Protein AF-A0A3D1Q705-F1 (afdb_monomer_lite)

Sequence (346 aa):
MFDLETQINSWRDHLRARGNFTETDIRELESHLRDEIDDLTSAGLSPDEAFLISVKRLGNADAISNEYAKVNTENLWKHYMLDPLDPASQRQNRQDVVLVVLFALLSGTLIKIPELFGLSIQNQSAELFYLKNISLFVLPFGAAFFLIKRQHDVKTWSIIMGIFALAAIIINLYPSFAPHHTAYLSVLHLPMFLWLLTAAAYIGRDWQGRQGRMNFIRFSGETFIYGVLVMAGVVVLGLFTIAIFESIGIDAEDFIVQYLFIYGGCTAAMVSIYLADAKKSIVENFAPILAKIFSPLFLVTMVSFLAVMAATGKSPFMEREFLIAFDFMLAMILGLVLYVISARDI

Foldseek 3Di:
DDDLVVVLVVVLVVVVVVVPDDPVRSVVLSVQLVVQLVVVVVVPDDSVVSNVVSVVVVVVVVVVVVVCVVVVPVVVVVVVVPPPPPVVRVVLVVVLVVLLLVLLVQLLVQLCVVVVVVLDCPDPVNVLVCLLCVLLSALLSLLVSLCVSVVPDPVLVCVLVVVSVVSVCCLVVPDADPVRPVSVVSSVVVNVVSLVSSLCSVQPPCPVPPVSVVLSVQLVVQLVVQLVVLLVLLVLLLVLLQLLCVLQVHGCNCVSVSPSNSSSNSSSNSVSSVCSVVCVDCPPPSLLVSLVVNLVVVVVSVVVSVVVCVVSVGDSVVPPSNVVSVVVVVVVNVVSVVVNVVVVVD

Secondary structure (DSSP, 8-state):
---HHHHHHHHHHHHHHT--S-HHHHHHHHHHHHHHHHHHHHTT--HHHHHHHHHHHHHHHHHHHHHHTTT-TTTHHHHHHHS---HHHHHHHHHHHHHHHHHHHHHHHHHHGGGGGT--TTSHHHHHHHHHHHHHHHHHHHHHHHHHHTT--HHHHHHHHHHHHHHHHHHHHS---TT-HHHHHHHHHHHHHHHHHHHHHHHGGGGGSHHHHHHHHHHHHHHHHHHHHHHHHHHHHHHHHHHHHHTTT---HHHIIIIIHHHHHHHHHHHHHHHHHH-TT-GGGHHHHHHHHHHHHHHHHHHHHHHHHHHHT--GGG-HHHHHHHHHHHHHHHHHHHHHHHTT--

Structure (mmCIF, N/CA/C/O backbone):
data_AF-A0A3D1Q705-F1
#
_entry.id   AF-A0A3D1Q705-F1
#
loop_
_atom_site.group_PDB
_atom_site.id
_atom_site.type_symbol
_atom_site.label_atom_id
_atom_site.label_alt_id
_atom_site.label_comp_id
_atom_site.label_asym_id
_atom_site.label_entity_id
_atom_site.label_seq_id
_atom_site.pdbx_PDB_ins_code
_atom_site.Cartn_x
_atom_site.Cartn_y
_atom_site.Cartn_z
_atom_site.occupancy
_atom_site.B_iso_or_equiv
_atom_site.auth_seq_id
_atom_site.auth_comp_id
_atom_site.auth_asym_id
_atom_site.auth_atom_id
_atom_site.pdbx_PDB_model_num
ATOM 1 N N . MET A 1 1 ? -7.220 -7.357 76.596 1.00 61.06 1 MET A N 1
ATOM 2 C CA . MET A 1 1 ? -5.927 -6.759 76.211 1.00 61.06 1 MET A CA 1
ATOM 3 C C . MET A 1 1 ? -5.739 -7.103 74.749 1.00 61.06 1 MET A C 1
ATOM 5 O O . MET A 1 1 ? -5.886 -8.272 74.419 1.00 61.06 1 MET A O 1
ATOM 9 N N . PHE A 1 2 ? -5.600 -6.102 73.884 1.00 68.12 2 PHE A N 1
ATOM 10 C CA . PHE A 1 2 ? -5.390 -6.330 72.456 1.00 68.12 2 PHE A CA 1
ATOM 11 C C . PHE A 1 2 ? -4.042 -7.034 72.270 1.00 68.12 2 PHE A C 1
ATOM 13 O O . PHE A 1 2 ? -3.036 -6.553 72.790 1.00 68.12 2 PHE A O 1
ATOM 20 N N . ASP A 1 3 ? -4.047 -8.186 71.603 1.00 80.62 3 ASP A N 1
ATOM 21 C CA . ASP A 1 3 ? -2.837 -8.943 71.290 1.00 80.62 3 ASP A CA 1
ATOM 22 C C . ASP A 1 3 ? -2.552 -8.840 69.791 1.00 80.62 3 ASP A C 1
ATOM 24 O O . ASP A 1 3 ? -3.236 -9.450 68.966 1.00 80.62 3 ASP A O 1
ATOM 28 N N . LEU A 1 4 ? -1.556 -8.021 69.463 1.00 76.75 4 LEU A N 1
ATOM 29 C CA . LEU A 1 4 ? -1.193 -7.656 68.101 1.00 76.75 4 LEU A CA 1
ATOM 30 C C . LEU A 1 4 ? -0.751 -8.872 67.274 1.00 76.75 4 LEU A C 1
ATOM 32 O O . LEU A 1 4 ? -1.157 -9.008 66.122 1.00 76.75 4 LEU A O 1
ATOM 36 N N . GLU A 1 5 ? 0.012 -9.794 67.863 1.00 85.88 5 GLU A N 1
ATOM 37 C CA . GLU A 1 5 ? 0.522 -10.972 67.147 1.00 85.88 5 GLU A CA 1
ATOM 38 C C . GLU A 1 5 ? -0.603 -11.938 66.771 1.00 85.88 5 GLU A C 1
ATOM 40 O O . GLU A 1 5 ? -0.640 -12.475 65.663 1.00 85.88 5 GLU A O 1
ATOM 45 N N . THR A 1 6 ? -1.582 -12.114 67.659 1.00 75.56 6 THR A N 1
ATOM 46 C CA . THR A 1 6 ? -2.769 -12.924 67.362 1.00 75.56 6 THR A CA 1
ATOM 47 C C . THR A 1 6 ? -3.589 -12.317 66.214 1.00 75.56 6 THR A C 1
ATOM 49 O O . THR A 1 6 ? -4.100 -13.049 65.363 1.00 75.56 6 THR A O 1
ATOM 52 N N . GLN A 1 7 ? -3.679 -10.986 66.136 1.00 74.50 7 GLN A N 1
ATOM 53 C CA . GLN A 1 7 ? -4.418 -10.294 65.074 1.00 74.50 7 GLN A CA 1
ATOM 54 C C . GLN A 1 7 ? -3.691 -10.321 63.723 1.00 74.50 7 GLN A C 1
ATOM 56 O O . GLN A 1 7 ? -4.328 -10.567 62.697 1.00 74.50 7 GLN A O 1
ATOM 61 N N . ILE A 1 8 ? -2.364 -10.155 63.711 1.00 81.75 8 ILE A N 1
ATOM 62 C CA . ILE A 1 8 ? -1.546 -10.281 62.494 1.00 81.75 8 ILE A CA 1
ATOM 63 C C . ILE A 1 8 ? -1.633 -11.707 61.935 1.00 81.75 8 ILE A C 1
ATOM 65 O O . ILE A 1 8 ? -1.837 -11.884 60.734 1.00 81.75 8 ILE A O 1
ATOM 69 N N . ASN A 1 9 ? -1.563 -12.733 62.789 1.00 81.75 9 ASN A N 1
ATOM 70 C CA . ASN A 1 9 ? -1.695 -14.126 62.352 1.00 81.75 9 ASN A CA 1
ATOM 71 C C . ASN A 1 9 ? -3.083 -14.425 61.759 1.00 81.75 9 ASN A C 1
ATOM 73 O O . ASN A 1 9 ? -3.174 -15.002 60.678 1.00 81.75 9 ASN A O 1
ATOM 77 N N . SER A 1 10 ? -4.154 -13.947 62.401 1.00 73.25 10 SER A N 1
ATOM 78 C CA . SER A 1 10 ? -5.526 -14.065 61.882 1.00 73.25 10 SER A CA 1
ATOM 79 C C . SER A 1 10 ? -5.697 -13.385 60.514 1.00 73.25 10 SER A C 1
ATOM 81 O O . SER A 1 10 ? -6.303 -13.940 59.594 1.00 73.25 10 SER A O 1
ATOM 83 N N . TRP A 1 11 ? -5.106 -12.200 60.335 1.00 81.56 11 TRP A N 1
ATOM 84 C CA . TRP A 1 11 ? -5.115 -11.486 59.058 1.00 81.56 11 TRP A CA 1
ATOM 85 C C . TRP A 1 11 ? -4.355 -12.241 57.953 1.00 81.56 11 TRP A C 1
ATOM 87 O O . TRP A 1 11 ? -4.872 -12.370 56.840 1.00 81.56 11 TRP A O 1
ATOM 97 N N . ARG A 1 12 ? -3.187 -12.826 58.258 1.00 80.38 12 ARG A N 1
ATOM 98 C CA . ARG A 1 12 ? -2.433 -13.678 57.318 1.00 80.38 12 ARG A CA 1
ATOM 99 C C . ARG A 1 12 ? -3.228 -14.908 56.900 1.00 80.38 12 ARG A C 1
ATOM 101 O O . ARG A 1 12 ? -3.273 -15.233 55.715 1.00 80.38 12 ARG A O 1
ATOM 108 N N . ASP A 1 13 ? -3.893 -15.567 57.844 1.00 76.88 13 ASP A N 1
ATOM 109 C CA . ASP A 1 13 ? -4.708 -16.749 57.557 1.00 76.88 13 ASP A CA 1
ATOM 110 C C . ASP A 1 13 ? -5.930 -16.406 56.691 1.00 76.88 13 ASP A C 1
ATOM 112 O O . ASP A 1 13 ? -6.278 -17.158 55.778 1.00 76.88 13 ASP A O 1
ATOM 116 N N . HIS A 1 14 ? -6.527 -15.225 56.881 1.00 72.25 14 HIS A N 1
ATOM 117 C CA . HIS A 1 14 ? -7.561 -14.713 55.980 1.00 72.25 14 HIS A CA 1
ATOM 118 C C . HIS A 1 14 ? -7.045 -14.425 54.562 1.00 72.25 14 HIS A C 1
ATOM 120 O O . HIS A 1 14 ? -7.763 -14.697 53.596 1.00 72.25 14 HIS A O 1
ATOM 126 N N . LEU A 1 15 ? -5.825 -13.900 54.406 1.00 73.31 15 LEU A N 1
ATOM 127 C CA . LEU A 1 15 ? -5.216 -13.700 53.086 1.00 73.31 15 LEU A CA 1
ATOM 128 C C . LEU A 1 15 ? -4.904 -15.031 52.394 1.00 73.31 15 LEU A C 1
ATOM 130 O O . LEU A 1 15 ? -5.230 -15.191 51.215 1.00 73.31 15 LEU A O 1
ATOM 134 N N . ARG A 1 16 ? -4.381 -16.016 53.137 1.00 76.19 16 ARG A N 1
ATOM 135 C CA . ARG A 1 16 ? -4.173 -17.389 52.644 1.00 76.19 16 ARG A CA 1
ATOM 136 C C . ARG A 1 16 ? -5.474 -18.021 52.159 1.00 76.19 16 ARG A C 1
ATOM 138 O O . ARG A 1 16 ? -5.512 -18.596 51.075 1.00 76.19 16 ARG A O 1
ATOM 145 N N . ALA A 1 17 ? -6.555 -17.871 52.925 1.00 71.44 17 ALA A N 1
ATOM 146 C CA . ALA A 1 17 ? -7.859 -18.445 52.596 1.00 71.44 17 ALA A CA 1
ATOM 147 C C . ALA A 1 17 ? -8.486 -17.867 51.312 1.00 71.44 17 ALA A C 1
ATOM 149 O O . ALA A 1 17 ? -9.329 -18.521 50.699 1.00 71.44 17 ALA A O 1
ATOM 150 N N . ARG A 1 18 ? -8.084 -16.661 50.880 1.00 67.69 18 ARG A N 1
ATOM 151 C CA . ARG A 1 18 ? -8.564 -16.043 49.631 1.00 67.69 18 ARG A CA 1
ATOM 152 C C . ARG A 1 18 ? -7.848 -16.542 48.372 1.00 67.69 18 ARG A C 1
ATOM 154 O O . ARG A 1 18 ? -8.360 -16.301 47.286 1.00 67.69 18 ARG A O 1
ATOM 161 N N . GLY A 1 19 ? -6.703 -17.220 48.494 1.00 57.59 19 GLY A N 1
ATOM 162 C CA . GLY A 1 19 ? -6.028 -17.919 47.389 1.00 57.59 19 GLY A CA 1
ATOM 163 C C . GLY A 1 19 ? -5.362 -17.048 46.311 1.00 57.59 19 GLY A C 1
ATOM 164 O O . GLY A 1 19 ? -4.815 -17.598 45.361 1.00 57.59 19 GLY A O 1
ATOM 165 N N . ASN A 1 20 ? -5.378 -15.718 46.446 1.00 66.00 20 ASN A N 1
ATOM 166 C CA . ASN A 1 20 ? -4.848 -14.787 45.436 1.00 66.00 20 ASN A CA 1
ATOM 167 C C . ASN A 1 20 ? -3.389 -14.350 45.672 1.00 66.00 20 ASN A C 1
ATOM 169 O O . ASN A 1 20 ? -2.843 -13.639 44.834 1.00 66.00 20 ASN A O 1
ATOM 173 N N . PHE A 1 21 ? -2.772 -14.743 46.789 1.00 70.44 21 PHE A N 1
ATOM 174 C CA . PHE A 1 21 ? -1.436 -14.293 47.197 1.00 70.44 21 PHE A CA 1
ATOM 175 C C . PHE A 1 21 ? -0.504 -15.484 47.422 1.00 70.44 21 PHE A C 1
ATOM 177 O O . PHE A 1 21 ? -0.912 -16.496 47.997 1.00 70.44 21 PHE A O 1
ATOM 184 N N . THR A 1 22 ? 0.750 -15.366 46.987 1.00 77.81 22 THR A N 1
ATOM 185 C CA . THR A 1 22 ? 1.800 -16.339 47.306 1.00 77.81 22 THR A CA 1
ATOM 186 C C . THR A 1 22 ? 2.330 -16.113 48.728 1.00 77.81 22 THR A C 1
ATOM 188 O O . THR A 1 22 ? 2.165 -15.040 49.304 1.00 77.81 22 THR A O 1
ATOM 191 N N . GLU A 1 23 ? 3.002 -17.105 49.324 1.00 77.94 23 GLU A N 1
ATOM 192 C CA . GLU A 1 23 ? 3.606 -16.944 50.664 1.00 77.94 23 GLU A CA 1
ATOM 193 C C . GLU A 1 23 ? 4.662 -15.825 50.716 1.00 77.94 23 GLU A C 1
ATOM 195 O O . GLU A 1 23 ? 4.871 -15.219 51.768 1.00 77.94 23 GLU A O 1
ATOM 200 N N . THR A 1 24 ? 5.310 -15.514 49.589 1.00 72.44 24 THR A N 1
ATOM 201 C CA . THR A 1 24 ? 6.245 -14.386 49.497 1.00 72.44 24 THR A CA 1
ATOM 202 C C . THR A 1 24 ? 5.506 -13.053 49.607 1.00 72.44 24 THR A C 1
ATOM 204 O O . THR A 1 24 ? 5.926 -12.208 50.396 1.00 72.44 24 THR A O 1
ATOM 207 N N . ASP A 1 25 ? 4.377 -12.909 48.905 1.00 73.38 25 ASP A N 1
ATOM 208 C CA . ASP A 1 25 ? 3.551 -11.692 48.915 1.00 73.38 25 ASP A CA 1
ATOM 209 C C . ASP A 1 25 ? 2.968 -11.434 50.310 1.00 73.38 25 ASP A C 1
ATOM 211 O O . ASP A 1 25 ? 2.975 -10.313 50.808 1.00 73.38 25 ASP A O 1
ATOM 215 N N . ILE A 1 26 ? 2.519 -12.492 50.995 1.00 79.12 26 ILE A N 1
ATOM 216 C CA . ILE A 1 26 ? 1.974 -12.392 52.358 1.00 79.12 26 ILE A CA 1
ATOM 217 C C . ILE A 1 26 ? 3.044 -11.906 53.344 1.00 79.12 26 ILE A C 1
ATOM 219 O O . ILE A 1 26 ? 2.741 -11.125 54.244 1.00 79.12 26 ILE A O 1
ATOM 223 N N . ARG A 1 27 ? 4.298 -12.344 53.181 1.00 80.81 27 ARG A N 1
ATOM 224 C CA . ARG A 1 27 ? 5.414 -11.911 54.035 1.00 80.81 27 ARG A CA 1
ATOM 225 C C . ARG A 1 27 ? 5.798 -10.450 53.789 1.00 80.81 27 ARG A C 1
ATOM 227 O O . ARG A 1 27 ? 6.150 -9.753 54.736 1.00 80.81 27 ARG A O 1
ATOM 234 N N . GLU A 1 28 ? 5.742 -9.994 52.542 1.00 77.00 28 GLU A N 1
ATOM 235 C CA . GLU A 1 28 ? 5.995 -8.594 52.183 1.00 77.00 28 GLU A CA 1
ATOM 236 C C . GLU A 1 28 ? 4.895 -7.674 52.728 1.00 77.00 28 GLU A C 1
ATOM 238 O O . GLU A 1 28 ? 5.187 -6.691 53.409 1.00 77.00 28 GLU A O 1
ATOM 243 N N . LEU A 1 29 ? 3.627 -8.054 52.544 1.00 80.38 29 LEU A N 1
ATOM 244 C CA . LEU A 1 29 ? 2.486 -7.324 53.097 1.00 80.38 29 LEU A CA 1
ATOM 245 C C . LEU A 1 29 ? 2.503 -7.298 54.633 1.00 80.38 29 LEU A C 1
ATOM 247 O O . LEU A 1 29 ? 2.140 -6.286 55.226 1.00 80.38 29 LEU A O 1
ATOM 251 N N . GLU A 1 30 ? 2.944 -8.375 55.293 1.00 87.00 30 GLU A N 1
ATOM 252 C CA . GLU A 1 30 ? 3.146 -8.389 56.747 1.00 87.00 30 GLU A CA 1
ATOM 253 C C . GLU A 1 30 ? 4.216 -7.380 57.184 1.00 87.00 30 GLU A C 1
ATOM 255 O O . GLU A 1 30 ? 4.010 -6.678 58.173 1.00 87.00 30 GLU A O 1
ATOM 260 N N . SER A 1 31 ? 5.335 -7.285 56.456 1.00 84.19 31 SER A N 1
ATOM 261 C CA . SER A 1 31 ? 6.386 -6.305 56.756 1.00 84.19 31 SER A CA 1
ATOM 262 C C . SER A 1 31 ? 5.830 -4.884 56.703 1.00 84.19 31 SER A C 1
ATOM 264 O O . SER A 1 31 ? 5.961 -4.139 57.669 1.00 84.19 31 SER A O 1
ATOM 266 N N . HIS A 1 32 ? 5.119 -4.545 55.625 1.00 80.88 32 HIS A N 1
ATOM 267 C CA . HIS A 1 32 ? 4.507 -3.225 55.466 1.00 80.88 32 HIS A CA 1
ATOM 268 C C . HIS A 1 32 ? 3.435 -2.927 56.515 1.00 80.88 32 HIS A C 1
ATOM 270 O O . HIS A 1 32 ? 3.354 -1.808 57.017 1.00 80.88 32 HIS A O 1
ATOM 276 N N . LEU A 1 33 ? 2.626 -3.928 56.870 1.00 85.12 33 LEU A N 1
ATOM 277 C CA . LEU A 1 33 ? 1.623 -3.791 57.917 1.00 85.12 33 LEU A CA 1
ATOM 278 C C . LEU A 1 33 ? 2.276 -3.458 59.266 1.00 85.12 33 LEU A C 1
ATOM 280 O O . LEU A 1 33 ? 1.771 -2.601 59.986 1.00 85.12 33 LEU A O 1
ATOM 284 N N . ARG A 1 34 ? 3.386 -4.124 59.606 1.00 90.94 34 ARG A N 1
ATOM 285 C CA . ARG A 1 34 ? 4.125 -3.889 60.855 1.00 90.94 34 ARG A CA 1
ATOM 286 C C . ARG A 1 34 ? 4.764 -2.504 60.881 1.00 90.94 34 ARG A C 1
ATOM 288 O O . ARG A 1 34 ? 4.559 -1.789 61.857 1.00 90.94 34 ARG A O 1
ATOM 295 N N . ASP A 1 35 ? 5.421 -2.106 59.795 1.00 87.88 35 ASP A N 1
ATOM 296 C CA . ASP A 1 35 ? 6.033 -0.779 59.674 1.00 87.88 35 ASP A CA 1
ATOM 297 C C . ASP A 1 35 ? 4.987 0.338 59.881 1.00 87.88 35 ASP A C 1
ATOM 299 O O . ASP A 1 35 ? 5.203 1.279 60.643 1.00 87.88 35 ASP A O 1
ATOM 303 N N . GLU A 1 36 ? 3.796 0.203 59.285 1.00 84.88 36 GLU A N 1
ATOM 304 C CA . GLU A 1 36 ? 2.735 1.209 59.424 1.00 84.88 36 GLU A CA 1
ATOM 305 C C . GLU A 1 36 ? 2.105 1.230 60.830 1.00 84.88 36 GLU A C 1
ATOM 307 O O . GLU A 1 36 ? 1.709 2.286 61.331 1.00 84.88 36 GLU A O 1
ATOM 312 N N . ILE A 1 37 ? 2.007 0.074 61.491 1.00 86.81 37 ILE A N 1
ATOM 313 C CA . ILE A 1 37 ? 1.538 -0.010 62.881 1.00 86.81 37 ILE A CA 1
ATOM 314 C C . ILE A 1 37 ? 2.528 0.673 63.823 1.00 86.81 37 ILE A C 1
ATOM 316 O O . ILE A 1 37 ? 2.098 1.408 64.717 1.00 86.81 37 ILE A O 1
ATOM 320 N N . ASP A 1 38 ? 3.827 0.477 63.614 1.00 92.19 38 ASP A N 1
ATOM 321 C CA . ASP A 1 38 ? 4.876 1.108 64.414 1.00 92.19 38 ASP A CA 1
ATOM 322 C C . ASP A 1 38 ? 4.876 2.634 64.232 1.00 92.19 38 ASP A C 1
ATOM 324 O O . ASP A 1 38 ? 4.950 3.377 65.219 1.00 92.19 38 ASP A O 1
ATOM 328 N N . ASP A 1 39 ? 4.677 3.118 63.003 1.00 89.88 39 ASP A N 1
ATOM 329 C CA . ASP A 1 39 ? 4.545 4.547 62.697 1.00 89.88 39 ASP A CA 1
ATOM 330 C C . ASP A 1 39 ? 3.312 5.178 63.369 1.00 89.88 39 ASP A C 1
ATOM 332 O O . ASP A 1 39 ? 3.398 6.244 63.988 1.00 89.88 39 ASP A O 1
ATOM 336 N N . LEU A 1 40 ? 2.150 4.519 63.294 1.00 86.44 40 LEU A N 1
ATOM 337 C CA . LEU A 1 40 ? 0.908 5.012 63.903 1.00 86.44 40 LEU A CA 1
ATOM 338 C C . LEU A 1 40 ? 0.949 4.956 65.433 1.00 86.44 40 LEU A C 1
ATOM 340 O O . LEU A 1 40 ? 0.457 5.867 66.103 1.00 86.44 40 LEU A O 1
ATOM 344 N N . THR A 1 41 ? 1.580 3.930 65.995 1.00 91.25 41 THR A N 1
ATOM 345 C CA . THR A 1 41 ? 1.783 3.824 67.444 1.00 91.25 41 THR A CA 1
ATOM 346 C C . THR A 1 41 ? 2.739 4.916 67.929 1.00 91.25 41 THR A C 1
ATOM 348 O O . THR A 1 41 ? 2.478 5.568 68.941 1.00 91.25 41 THR A O 1
ATOM 351 N N . SER A 1 42 ? 3.795 5.205 67.163 1.00 89.88 42 SER A N 1
ATOM 352 C CA . SER A 1 42 ? 4.723 6.315 67.429 1.00 89.88 42 SER A CA 1
ATOM 353 C C . SER A 1 42 ? 4.055 7.690 67.315 1.00 89.88 42 SER A C 1
ATOM 355 O O . SER A 1 42 ? 4.444 8.631 68.007 1.00 89.88 42 SER A O 1
ATOM 357 N N . ALA A 1 43 ? 3.007 7.807 66.495 1.00 88.06 43 ALA A N 1
ATOM 358 C CA . ALA A 1 43 ? 2.158 8.994 66.393 1.00 88.06 43 ALA A CA 1
ATOM 359 C C . ALA A 1 43 ? 1.112 9.115 67.525 1.00 88.06 43 ALA A C 1
ATOM 361 O O . ALA A 1 43 ? 0.352 10.086 67.555 1.00 88.06 43 ALA A O 1
ATOM 362 N N . GLY A 1 44 ? 1.083 8.168 68.470 1.00 86.56 44 GLY A N 1
ATOM 363 C CA . GLY A 1 44 ? 0.257 8.217 69.677 1.00 86.56 44 GLY A CA 1
ATOM 364 C C . GLY A 1 44 ? -1.080 7.479 69.590 1.00 86.56 44 GLY A C 1
ATOM 365 O O . GLY A 1 44 ? -1.917 7.670 70.472 1.00 86.56 44 GLY A O 1
ATOM 366 N N . LEU A 1 45 ? -1.301 6.652 68.561 1.00 87.38 45 LEU A N 1
ATOM 367 C CA . LEU A 1 45 ? -2.473 5.776 68.499 1.00 87.38 45 LEU A CA 1
ATOM 368 C C . LEU A 1 45 ? -2.300 4.547 69.397 1.00 87.38 45 LEU A C 1
ATOM 370 O O . LEU A 1 45 ? -1.185 4.090 69.653 1.00 87.38 45 LEU A O 1
ATOM 374 N N . SER A 1 46 ? -3.418 3.982 69.861 1.00 85.56 46 SER A N 1
ATOM 375 C CA . SER A 1 46 ? -3.373 2.690 70.543 1.00 85.56 46 SER A CA 1
ATOM 376 C C . SER A 1 46 ? -3.058 1.551 69.551 1.00 85.56 46 SER A C 1
ATOM 378 O O . SER A 1 46 ? -3.418 1.654 68.377 1.00 85.56 46 SER A O 1
ATOM 380 N N . PRO A 1 47 ? -2.432 0.439 69.990 1.00 77.50 47 PRO A N 1
ATOM 381 C CA . PRO A 1 47 ? -2.091 -0.684 69.104 1.00 77.50 47 PRO A CA 1
ATOM 382 C C . PRO A 1 47 ? -3.288 -1.298 68.353 1.00 77.50 47 PRO A C 1
ATOM 384 O O . PRO A 1 47 ? -3.137 -1.788 67.238 1.00 77.50 47 PRO A O 1
ATOM 387 N N . ASP A 1 48 ? -4.477 -1.243 68.960 1.00 70.25 48 ASP A N 1
ATOM 388 C CA . ASP A 1 48 ? -5.764 -1.618 68.357 1.00 70.25 48 ASP A CA 1
ATOM 389 C C . ASP A 1 48 ? -6.092 -0.724 67.148 1.00 70.25 48 ASP A C 1
ATOM 391 O O . ASP A 1 48 ? -6.274 -1.202 66.024 1.00 70.25 48 ASP A O 1
ATOM 395 N N . GLU A 1 49 ? -6.095 0.592 67.373 1.00 70.62 49 GLU A N 1
ATOM 396 C CA . GLU A 1 49 ? -6.453 1.584 66.360 1.00 70.62 49 GLU A CA 1
ATOM 397 C C . GLU A 1 49 ? -5.430 1.618 65.223 1.00 70.62 49 GLU A C 1
ATOM 399 O O . GLU A 1 49 ? -5.810 1.706 64.053 1.00 70.62 49 GLU A O 1
ATOM 404 N N . ALA A 1 50 ? -4.141 1.503 65.560 1.00 82.81 50 ALA A N 1
ATOM 405 C CA . ALA A 1 50 ? -3.055 1.413 64.594 1.00 82.81 50 ALA A CA 1
ATOM 406 C C . ALA A 1 50 ? -3.257 0.211 63.658 1.00 82.81 50 ALA A C 1
ATOM 408 O O . ALA A 1 50 ? -3.281 0.384 62.442 1.00 82.81 50 ALA A O 1
ATOM 409 N N . PHE A 1 51 ? -3.522 -0.981 64.204 1.00 80.00 51 PHE A N 1
ATOM 410 C CA . PHE A 1 51 ? -3.779 -2.184 63.408 1.00 80.00 51 PHE A CA 1
ATOM 411 C C . PHE A 1 51 ? -4.993 -2.035 62.475 1.00 80.00 51 PHE A C 1
ATOM 413 O O . PHE A 1 51 ? -4.902 -2.343 61.285 1.00 80.00 51 PHE A O 1
ATOM 420 N N . LEU A 1 52 ? -6.126 -1.524 62.972 1.00 73.62 52 LEU A N 1
ATOM 421 C CA . LEU A 1 52 ? -7.339 -1.353 62.159 1.00 73.62 52 LEU A CA 1
ATOM 422 C C . LEU A 1 52 ? -7.149 -0.357 61.007 1.00 73.62 52 LEU A C 1
ATOM 424 O O . LEU A 1 52 ? -7.674 -0.565 59.907 1.00 73.62 52 LEU A O 1
ATOM 428 N N . ILE A 1 53 ? -6.414 0.730 61.248 1.00 77.25 53 ILE A N 1
ATOM 429 C CA . ILE A 1 53 ? -6.129 1.745 60.232 1.00 77.25 53 ILE A CA 1
ATOM 430 C C . ILE A 1 53 ? -5.175 1.186 59.177 1.00 77.25 53 ILE A C 1
ATOM 432 O O . ILE A 1 53 ? -5.471 1.340 57.989 1.00 77.25 53 ILE A O 1
ATOM 436 N N . SER A 1 54 ? -4.104 0.500 59.582 1.00 81.44 54 SER A N 1
ATOM 437 C CA . SER A 1 54 ? -3.140 -0.096 58.650 1.00 81.44 54 SER A CA 1
ATOM 438 C C . SER A 1 54 ? -3.792 -1.170 57.777 1.00 81.44 54 SER A C 1
ATOM 440 O O . SER A 1 54 ? -3.689 -1.109 56.556 1.00 81.44 54 SER A O 1
ATOM 442 N N . VAL A 1 55 ? -4.603 -2.080 58.341 1.00 78.62 55 VAL A N 1
ATOM 443 C CA . VAL A 1 55 ? -5.346 -3.087 57.550 1.00 78.62 55 VAL A CA 1
ATOM 444 C C . VAL A 1 55 ? -6.292 -2.431 56.533 1.00 78.62 55 VAL A C 1
ATOM 446 O O . VAL A 1 55 ? -6.402 -2.884 55.390 1.00 78.62 55 VAL A O 1
ATOM 449 N N . LYS A 1 56 ? -6.967 -1.337 56.912 1.00 74.75 56 LYS A N 1
ATOM 450 C CA . LYS A 1 56 ? -7.858 -0.591 56.009 1.00 74.75 56 LYS A CA 1
ATOM 451 C C . LYS A 1 56 ? -7.092 0.127 54.897 1.00 74.75 56 LYS A C 1
ATOM 453 O O . LYS A 1 56 ? -7.591 0.207 53.773 1.00 74.75 56 LYS A O 1
ATOM 458 N N . ARG A 1 57 ? -5.915 0.677 55.201 1.00 76.81 57 ARG A N 1
ATOM 459 C CA . ARG A 1 57 ? -5.060 1.364 54.227 1.00 76.81 57 ARG A CA 1
ATOM 460 C C . ARG A 1 57 ? -4.425 0.384 53.254 1.00 76.81 57 ARG A C 1
ATOM 462 O O . ARG A 1 57 ? -4.519 0.634 52.057 1.00 76.81 57 ARG A O 1
ATOM 469 N N . LEU A 1 58 ? -3.917 -0.752 53.733 1.00 72.31 58 LEU A N 1
ATOM 470 C CA . LEU A 1 58 ? -3.368 -1.816 52.891 1.00 72.31 58 LEU A CA 1
ATOM 471 C C . LEU A 1 58 ? -4.430 -2.386 51.937 1.00 72.31 58 LEU A C 1
ATOM 473 O O . LEU A 1 58 ? -4.196 -2.470 50.741 1.00 72.31 58 LEU A O 1
ATOM 477 N N . GLY A 1 59 ? -5.653 -2.645 52.418 1.00 64.81 59 GLY A N 1
ATOM 478 C CA . GLY A 1 59 ? -6.745 -3.124 51.558 1.00 64.81 59 GLY A CA 1
ATOM 479 C C . GLY A 1 59 ? -7.225 -2.108 50.506 1.00 64.81 59 GLY A C 1
ATOM 480 O O . GLY A 1 59 ? -7.780 -2.493 49.477 1.00 64.81 59 GLY A O 1
ATOM 481 N N . ASN A 1 60 ? -7.011 -0.807 50.735 1.00 55.44 60 ASN A N 1
ATOM 482 C CA . ASN A 1 60 ? -7.264 0.242 49.741 1.00 55.44 60 ASN A CA 1
ATOM 483 C C . ASN A 1 60 ? -6.055 0.429 48.803 1.00 55.44 60 ASN A C 1
ATOM 485 O O . ASN A 1 60 ? -6.225 0.713 47.619 1.00 55.44 60 ASN A O 1
ATOM 489 N N . ALA A 1 61 ? -4.840 0.206 49.308 1.00 49.59 61 ALA A N 1
ATOM 490 C CA . ALA A 1 61 ? -3.622 0.126 48.515 1.00 49.59 61 ALA A CA 1
ATOM 491 C C . ALA A 1 61 ? -3.644 -1.084 47.572 1.00 49.59 61 ALA A C 1
ATOM 493 O O . ALA A 1 61 ? -3.198 -0.935 46.450 1.00 49.59 61 ALA A O 1
ATOM 494 N N . ASP A 1 62 ? -4.265 -2.212 47.930 1.00 54.06 62 ASP A N 1
ATOM 495 C CA . ASP A 1 62 ? -4.511 -3.346 47.024 1.00 54.06 62 ASP A CA 1
ATOM 496 C C . ASP A 1 62 ? -5.476 -2.985 45.877 1.00 54.06 62 ASP A C 1
ATOM 498 O O . ASP A 1 62 ? -5.310 -3.422 44.735 1.00 54.06 62 ASP A O 1
ATOM 502 N N . ALA A 1 63 ? -6.473 -2.133 46.141 1.00 52.88 63 ALA A N 1
ATOM 503 C CA . ALA A 1 63 ? -7.349 -1.592 45.099 1.00 52.88 63 ALA A CA 1
ATOM 504 C C . ALA A 1 63 ? -6.596 -0.628 44.159 1.00 52.88 63 ALA A C 1
ATOM 506 O O . ALA A 1 63 ? -6.863 -0.604 42.957 1.00 52.88 63 ALA A O 1
ATOM 507 N N . ILE A 1 64 ? -5.615 0.114 44.684 1.00 43.91 64 ILE A N 1
ATOM 508 C CA . ILE A 1 64 ? -4.726 1.000 43.916 1.00 43.91 64 ILE A CA 1
ATOM 509 C C . ILE A 1 64 ? -3.612 0.201 43.209 1.00 43.91 64 ILE A C 1
ATOM 511 O O . ILE A 1 64 ? -3.264 0.522 42.079 1.00 43.91 64 ILE A O 1
ATOM 515 N N . SER A 1 65 ? -3.125 -0.896 43.787 1.00 42.31 65 SER A N 1
ATOM 516 C CA . SER A 1 65 ? -2.203 -1.858 43.171 1.00 42.31 65 SER A CA 1
ATOM 517 C C . SER A 1 65 ? -2.867 -2.617 42.030 1.00 42.31 65 SER A C 1
ATOM 519 O O . SER A 1 65 ? -2.197 -2.924 41.057 1.00 42.31 65 SER A O 1
ATOM 521 N N . ASN A 1 66 ? -4.187 -2.833 42.062 1.00 49.31 66 ASN A N 1
ATOM 522 C CA . ASN A 1 66 ? -4.947 -3.289 40.892 1.00 49.31 66 ASN A CA 1
ATOM 523 C C . ASN A 1 66 ? -5.019 -2.230 39.772 1.00 49.31 66 ASN A C 1
ATOM 525 O O . ASN A 1 66 ? -5.025 -2.582 38.593 1.00 49.31 66 ASN A O 1
ATOM 529 N N . GLU A 1 67 ? -5.032 -0.936 40.105 1.00 43.34 67 GLU A N 1
ATOM 530 C CA . GLU A 1 67 ? -4.887 0.153 39.122 1.00 43.34 67 GLU A CA 1
ATOM 531 C C . GLU A 1 67 ? -3.428 0.294 38.630 1.00 43.34 67 GLU A C 1
ATOM 533 O O . GLU A 1 67 ? -3.212 0.604 37.462 1.00 43.34 67 GLU A O 1
ATOM 538 N N . TYR A 1 68 ? -2.417 -0.032 39.446 1.00 39.22 68 TYR A N 1
ATOM 539 C CA . TYR A 1 68 ? -1.003 -0.110 39.033 1.00 39.22 68 TYR A CA 1
ATOM 540 C C . TYR A 1 68 ? -0.653 -1.415 38.293 1.00 39.22 68 TYR A C 1
ATOM 542 O O . TYR A 1 68 ? 0.223 -1.421 37.432 1.00 39.22 68 TYR A O 1
ATOM 550 N N . ALA A 1 69 ? -1.393 -2.502 38.507 1.00 41.84 69 ALA A N 1
ATOM 551 C CA . ALA A 1 69 ? -1.327 -3.716 37.696 1.00 41.84 69 ALA A CA 1
ATOM 552 C C . ALA A 1 69 ? -1.884 -3.489 36.278 1.00 41.84 69 ALA A C 1
ATOM 554 O O . ALA A 1 69 ? -1.528 -4.227 35.363 1.00 41.84 69 ALA A O 1
ATOM 555 N N . LYS A 1 70 ? -2.662 -2.417 36.043 1.00 47.28 70 LYS A N 1
ATOM 556 C CA . LYS A 1 70 ? -2.940 -1.926 34.677 1.00 47.28 70 LYS A CA 1
ATOM 557 C C . LYS A 1 70 ? -1.716 -1.287 34.010 1.00 47.28 70 LYS A C 1
ATOM 559 O O . LYS A 1 70 ? -1.725 -1.117 32.795 1.00 47.28 70 LYS A O 1
ATOM 564 N N . VAL A 1 71 ? -0.678 -0.939 34.773 1.00 40.78 71 VAL A N 1
ATOM 565 C CA . VAL A 1 71 ? 0.598 -0.408 34.265 1.00 40.78 71 VAL A CA 1
ATOM 566 C C . VAL A 1 71 ? 1.636 -1.528 34.093 1.00 40.78 71 VAL A C 1
ATOM 568 O O . VAL A 1 71 ? 2.508 -1.424 33.230 1.00 40.78 71 VAL A O 1
ATOM 571 N N . ASN A 1 72 ? 1.508 -2.648 34.820 1.00 36.72 72 ASN A N 1
ATOM 572 C CA . ASN A 1 72 ? 2.400 -3.800 34.669 1.00 36.72 72 ASN A CA 1
ATOM 573 C C . ASN A 1 72 ? 1.916 -4.751 33.553 1.00 36.72 72 ASN A C 1
ATOM 575 O O . ASN A 1 72 ? 1.158 -5.701 33.744 1.00 36.72 72 ASN A O 1
ATOM 579 N N . THR A 1 73 ? 2.364 -4.427 32.345 1.00 43.06 73 THR A N 1
ATOM 580 C CA . THR A 1 73 ? 1.917 -4.914 31.029 1.00 43.06 73 THR A CA 1
ATOM 581 C C . THR A 1 73 ? 2.221 -6.406 30.751 1.00 43.06 73 THR A C 1
ATOM 583 O O . THR A 1 73 ? 1.730 -6.971 29.774 1.00 43.06 73 THR A O 1
ATOM 586 N N . GLU A 1 74 ? 2.944 -7.106 31.629 1.00 43.50 74 GLU A N 1
ATOM 587 C CA . GLU A 1 74 ? 3.456 -8.466 31.372 1.00 43.50 74 GLU A CA 1
ATOM 588 C C . GLU A 1 74 ? 2.460 -9.625 31.561 1.00 43.50 74 GLU A C 1
ATOM 590 O O . GLU A 1 74 ? 2.748 -10.744 31.135 1.00 43.50 74 GLU A O 1
ATOM 595 N N . ASN A 1 75 ? 1.267 -9.397 32.122 1.00 41.03 75 ASN A N 1
ATOM 596 C CA . ASN A 1 75 ? 0.260 -10.464 32.282 1.00 41.03 75 ASN A CA 1
ATOM 597 C C . ASN A 1 75 ? -1.023 -10.257 31.463 1.00 41.03 75 ASN A C 1
ATOM 599 O O . ASN A 1 75 ? -1.735 -11.224 31.189 1.00 41.03 75 ASN A O 1
ATOM 603 N N . LEU A 1 76 ? -1.290 -9.039 30.980 1.00 42.00 76 LEU A N 1
ATOM 604 C CA . LEU A 1 76 ? -2.423 -8.770 30.087 1.00 42.00 76 LEU A CA 1
ATOM 605 C C . LEU A 1 76 ? -2.191 -9.345 28.684 1.00 42.00 76 LEU A C 1
ATOM 607 O O . LEU A 1 76 ? -3.110 -9.912 28.097 1.00 42.00 76 LEU A O 1
ATOM 611 N N . TRP A 1 77 ? -0.965 -9.277 28.159 1.00 45.53 77 TRP A N 1
ATOM 612 C CA . TRP A 1 77 ? -0.653 -9.819 26.831 1.00 45.53 77 TRP A CA 1
ATOM 613 C C . TRP A 1 77 ? -0.840 -11.347 26.756 1.00 45.53 77 TRP A C 1
ATOM 615 O O . TRP A 1 77 ? -1.353 -11.845 25.758 1.00 45.53 77 TRP A O 1
ATOM 625 N N . LYS A 1 78 ? -0.547 -12.084 27.841 1.00 37.59 78 LYS A N 1
ATOM 626 C CA . LYS A 1 78 ? -0.807 -13.530 27.946 1.00 37.59 78 LYS A CA 1
ATOM 627 C C . LYS A 1 78 ? -2.297 -13.855 27.919 1.00 37.59 78 LYS A C 1
ATOM 629 O O . LYS A 1 78 ? -2.670 -14.839 27.294 1.00 37.59 78 LYS A O 1
ATOM 634 N N . HIS A 1 79 ? -3.152 -13.026 28.519 1.00 34.78 79 HIS A N 1
ATOM 635 C CA . HIS A 1 79 ? -4.604 -13.220 28.446 1.00 34.78 79 HIS A CA 1
ATOM 636 C C . HIS A 1 79 ? -5.150 -12.896 27.043 1.00 34.78 79 HIS A C 1
ATOM 638 O O . HIS A 1 79 ? -5.935 -13.662 26.498 1.00 34.78 79 HIS A O 1
ATOM 644 N N . TYR A 1 80 ? -4.631 -11.854 26.380 1.00 43.75 80 TYR A N 1
ATOM 645 C CA . TYR A 1 80 ? -5.005 -11.525 24.995 1.00 43.75 80 TYR A CA 1
ATOM 646 C C . TYR A 1 80 ? -4.428 -12.477 23.924 1.00 43.75 80 TYR A C 1
ATOM 648 O O . TYR A 1 80 ? -4.954 -12.513 22.812 1.00 43.75 80 TYR A O 1
ATOM 656 N N . MET A 1 81 ? -3.366 -13.239 24.222 1.00 43.31 81 MET A N 1
ATOM 657 C CA . MET A 1 81 ? -2.787 -14.246 23.313 1.00 43.31 81 MET A CA 1
ATOM 658 C C . MET A 1 81 ? -3.244 -15.687 23.591 1.00 43.31 81 MET A C 1
ATOM 660 O O . MET A 1 81 ? -3.081 -16.528 22.705 1.00 43.31 81 MET A O 1
ATOM 664 N N . LEU A 1 82 ? -3.806 -15.984 24.772 1.00 40.53 82 LEU A N 1
ATOM 665 C CA . LEU A 1 82 ? -4.283 -17.327 25.144 1.00 40.53 82 LEU A CA 1
ATOM 666 C C . LEU A 1 82 ? -5.802 -17.467 25.202 1.00 40.53 82 LEU A C 1
ATOM 668 O O . LEU A 1 82 ? -6.281 -18.600 25.146 1.00 40.53 82 LEU A O 1
ATOM 672 N N . ASP A 1 83 ? -6.564 -16.373 25.223 1.00 38.06 83 ASP A N 1
ATOM 673 C CA . ASP A 1 83 ? -7.952 -16.470 24.799 1.00 38.06 83 ASP A CA 1
ATOM 674 C C . ASP A 1 83 ? -7.951 -16.716 23.287 1.00 38.06 83 ASP A C 1
ATOM 676 O O . ASP A 1 83 ? -7.382 -15.915 22.532 1.00 38.06 83 ASP A O 1
ATOM 680 N N . PRO A 1 84 ? -8.557 -17.809 22.787 1.00 42.84 84 PRO A N 1
ATOM 681 C CA . PRO A 1 84 ? -8.868 -17.883 21.377 1.00 42.84 84 PRO A CA 1
ATOM 682 C C . PRO A 1 84 ? -9.791 -16.700 21.119 1.00 42.84 84 PRO A C 1
ATOM 684 O O . PRO A 1 84 ? -10.962 -16.764 21.482 1.00 42.84 84 PRO A O 1
ATOM 687 N N . LEU A 1 85 ? -9.230 -15.616 20.556 1.00 54.34 85 LEU A N 1
ATOM 688 C CA . LEU A 1 85 ? -9.954 -14.468 20.015 1.00 54.34 85 LEU A CA 1
ATOM 689 C C . LEU A 1 85 ? -11.300 -14.993 19.539 1.00 54.34 85 LEU A C 1
ATOM 691 O O . LEU A 1 85 ? -11.302 -15.871 18.668 1.00 54.34 85 LEU A O 1
ATOM 695 N N . ASP A 1 86 ? -12.383 -14.544 20.183 1.00 58.91 86 ASP A N 1
ATOM 696 C CA . ASP A 1 86 ? -13.755 -15.000 19.954 1.00 58.91 86 ASP A CA 1
ATOM 697 C C . ASP A 1 86 ? -13.903 -15.357 18.466 1.00 58.91 86 ASP A C 1
ATOM 699 O O . ASP A 1 86 ? -13.534 -14.511 17.643 1.00 58.91 86 ASP A O 1
ATOM 703 N N . PRO A 1 87 ? -14.284 -16.583 18.058 1.00 67.62 87 PRO A N 1
ATOM 704 C CA . PRO A 1 87 ? -14.174 -17.034 16.665 1.00 67.62 87 PRO A CA 1
ATOM 705 C C . PRO A 1 87 ? -14.773 -16.051 15.644 1.00 67.62 87 PRO A C 1
ATOM 707 O O . PRO A 1 87 ? -14.319 -15.986 14.498 1.00 67.62 87 PRO A O 1
ATOM 710 N N . ALA A 1 88 ? -15.741 -15.231 16.068 1.00 71.06 88 ALA A N 1
ATOM 711 C CA . ALA A 1 88 ? -16.248 -14.083 15.323 1.00 71.06 88 ALA A CA 1
ATOM 712 C C . ALA A 1 88 ? -15.171 -13.019 15.000 1.00 71.06 88 ALA A C 1
ATOM 714 O O . ALA A 1 88 ? -15.039 -12.620 13.843 1.00 71.06 88 ALA A O 1
ATOM 715 N N . SER A 1 89 ? -14.365 -12.602 15.977 1.00 69.50 89 SER A N 1
ATOM 716 C CA . SER A 1 89 ? -13.261 -11.644 15.820 1.00 69.50 89 SER A CA 1
ATOM 717 C C . SER A 1 89 ? -12.124 -12.180 14.937 1.00 69.50 89 SER A C 1
ATOM 719 O O . SER A 1 89 ? -11.636 -11.460 14.065 1.00 69.50 89 SER A O 1
ATOM 721 N N . GLN A 1 90 ? -11.754 -13.465 15.056 1.00 71.12 90 GLN A N 1
ATOM 722 C CA . GLN A 1 90 ? -10.784 -14.084 14.137 1.00 71.12 90 GLN A CA 1
ATOM 723 C C . GLN A 1 90 ? -11.316 -14.149 12.708 1.00 71.12 90 GLN A C 1
ATOM 725 O O . GLN A 1 90 ? -10.574 -13.907 11.752 1.00 71.12 90 GLN A O 1
ATOM 730 N N . ARG A 1 91 ? -12.602 -14.480 12.545 1.00 76.44 91 ARG A N 1
ATOM 731 C CA . ARG A 1 91 ? -13.254 -14.504 11.235 1.00 76.44 91 ARG A CA 1
ATOM 732 C C . ARG A 1 91 ? -13.268 -13.115 10.605 1.00 76.44 91 ARG A C 1
ATOM 734 O O . ARG A 1 91 ? -12.956 -13.007 9.422 1.00 76.44 91 ARG A O 1
ATOM 741 N N . GLN A 1 92 ? -13.568 -12.079 11.383 1.00 81.00 92 GLN A N 1
ATOM 742 C CA . GLN A 1 92 ? -13.547 -10.696 10.915 1.00 81.00 92 GLN A CA 1
ATOM 743 C C . GLN A 1 92 ? -12.131 -10.261 10.517 1.00 81.00 92 GLN A C 1
ATOM 745 O O . GLN A 1 92 ? -11.939 -9.727 9.431 1.00 81.00 92 GLN A O 1
ATOM 750 N N . ASN A 1 93 ? -11.116 -10.603 11.313 1.00 81.19 93 ASN A N 1
ATOM 751 C CA . ASN A 1 93 ? -9.723 -10.313 10.979 1.00 81.19 93 ASN A CA 1
ATOM 752 C C . ASN A 1 93 ? -9.271 -11.005 9.678 1.00 81.19 93 ASN A C 1
ATOM 754 O O . ASN A 1 93 ? -8.611 -10.408 8.832 1.00 81.19 93 ASN A O 1
ATOM 758 N N . ARG A 1 94 ? -9.671 -12.268 9.470 1.00 85.00 94 ARG A N 1
ATOM 759 C CA . ARG A 1 94 ? -9.417 -12.983 8.206 1.00 85.00 94 ARG A CA 1
ATOM 760 C C . ARG A 1 94 ? -10.117 -12.319 7.022 1.00 85.00 94 ARG A C 1
ATOM 762 O O . ARG A 1 94 ? -9.519 -12.228 5.955 1.00 85.00 94 ARG A O 1
ATOM 769 N N . GLN A 1 95 ? -11.358 -11.866 7.196 1.00 88.81 95 GLN A N 1
ATOM 770 C CA . GLN A 1 95 ? -12.090 -11.137 6.157 1.00 88.81 95 GLN A CA 1
ATOM 771 C C . GLN A 1 95 ? -11.393 -9.824 5.800 1.00 88.81 95 GLN A C 1
ATOM 773 O O . GLN A 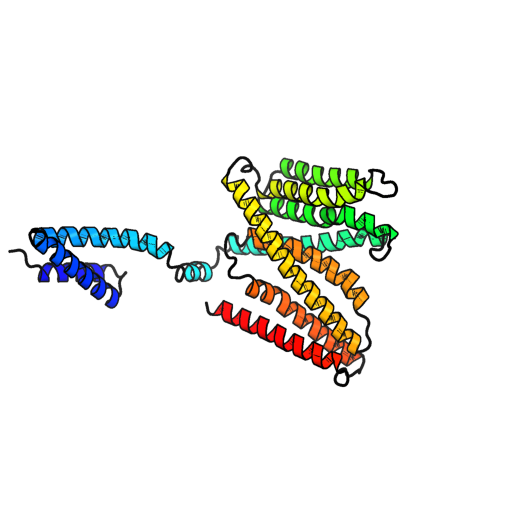1 95 ? -11.220 -9.544 4.618 1.00 88.81 95 GLN A O 1
ATOM 778 N N . ASP A 1 96 ? -10.925 -9.073 6.796 1.00 90.56 96 ASP A N 1
ATOM 779 C CA . ASP A 1 96 ? -10.182 -7.833 6.582 1.00 90.56 96 ASP A CA 1
ATOM 780 C C . ASP A 1 96 ? -8.892 -8.080 5.788 1.00 90.56 96 ASP A C 1
ATOM 782 O O . ASP A 1 96 ? -8.640 -7.390 4.803 1.00 90.56 96 ASP A O 1
ATOM 786 N N . VAL A 1 97 ? -8.109 -9.104 6.148 1.00 90.19 97 VAL A N 1
ATOM 787 C CA . VAL A 1 97 ? -6.893 -9.478 5.402 1.00 90.19 97 VAL A CA 1
ATOM 788 C C . VAL A 1 97 ? -7.222 -9.872 3.959 1.00 90.19 97 VAL A C 1
ATOM 790 O O . VAL A 1 97 ? -6.531 -9.446 3.035 1.00 90.19 97 VAL A O 1
ATOM 793 N N . VAL A 1 98 ? -8.290 -10.644 3.737 1.00 93.94 98 VAL A N 1
ATOM 794 C CA . VAL A 1 98 ? -8.734 -11.010 2.381 1.00 93.94 98 VAL A CA 1
ATOM 795 C C . VAL A 1 98 ? -9.135 -9.771 1.578 1.00 93.94 98 VAL A C 1
ATOM 797 O O . VAL A 1 98 ? -8.757 -9.664 0.413 1.00 93.94 98 VAL A O 1
ATOM 800 N N . LEU A 1 99 ? -9.846 -8.817 2.187 1.00 94.88 99 LEU A N 1
ATOM 801 C CA . LEU A 1 99 ? -10.206 -7.553 1.540 1.00 94.88 99 LEU A CA 1
ATOM 802 C C . LEU A 1 99 ? -8.969 -6.728 1.179 1.00 94.88 99 LEU A C 1
ATOM 804 O O . LEU A 1 99 ? -8.906 -6.196 0.077 1.00 94.88 99 LEU A O 1
ATOM 808 N N . VAL A 1 100 ? -7.974 -6.655 2.066 1.00 94.88 100 VAL A N 1
ATOM 809 C CA . VAL A 1 100 ? -6.701 -5.957 1.817 1.00 94.88 100 VAL A CA 1
ATOM 810 C C . VAL A 1 100 ? -5.975 -6.556 0.618 1.00 94.88 100 VAL A C 1
ATOM 812 O O . VAL A 1 100 ? -5.572 -5.814 -0.275 1.00 94.88 100 VAL A O 1
ATOM 815 N N . VAL A 1 101 ? -5.844 -7.885 0.565 1.00 94.88 101 VAL A N 1
ATOM 816 C CA . VAL A 1 101 ? -5.202 -8.580 -0.562 1.00 94.88 101 VAL A CA 1
ATOM 817 C C . VAL A 1 101 ? -5.986 -8.355 -1.853 1.00 94.88 101 VAL A C 1
ATOM 819 O O . VAL A 1 101 ? -5.402 -7.986 -2.870 1.00 94.88 101 VAL A O 1
ATOM 822 N N . LEU A 1 102 ? -7.312 -8.515 -1.816 1.00 97.38 102 LEU A N 1
ATOM 823 C CA . LEU A 1 102 ? -8.175 -8.301 -2.975 1.00 97.38 102 LEU A CA 1
ATOM 824 C C . LEU A 1 102 ? -8.050 -6.870 -3.510 1.00 97.38 102 LEU A C 1
ATOM 826 O O . LEU A 1 102 ? -7.888 -6.673 -4.709 1.00 97.38 102 LEU A O 1
ATOM 830 N N . PHE A 1 103 ? -8.094 -5.871 -2.634 1.00 97.88 103 PHE A N 1
ATOM 831 C CA . PHE A 1 103 ? -7.994 -4.466 -3.012 1.00 97.88 103 PHE A CA 1
ATOM 832 C C . PHE A 1 103 ? -6.601 -4.051 -3.465 1.00 97.88 103 PHE A C 1
ATOM 834 O O . PHE A 1 103 ? -6.496 -3.262 -4.400 1.00 97.88 103 PHE A O 1
ATOM 841 N N . ALA A 1 104 ? -5.540 -4.615 -2.890 1.00 96.81 104 ALA A N 1
ATOM 842 C CA . ALA A 1 104 ? -4.187 -4.418 -3.398 1.00 96.81 104 ALA A CA 1
ATOM 843 C C . ALA A 1 104 ? -4.048 -4.951 -4.834 1.00 96.81 104 ALA A C 1
ATOM 845 O O . ALA A 1 104 ? -3.504 -4.262 -5.698 1.00 96.81 104 ALA A O 1
ATOM 846 N N . LEU A 1 105 ? -4.595 -6.143 -5.106 1.00 97.12 105 LEU A N 1
ATOM 847 C CA . LEU A 1 105 ? -4.606 -6.730 -6.445 1.00 97.12 105 LEU A CA 1
ATOM 848 C C . LEU A 1 105 ? -5.464 -5.915 -7.415 1.00 97.12 105 LEU A C 1
ATOM 850 O O . LEU A 1 105 ? -4.989 -5.589 -8.499 1.00 97.12 105 LEU A O 1
ATOM 854 N N . LEU A 1 106 ? -6.684 -5.532 -7.020 1.00 97.81 106 LEU A N 1
ATOM 855 C CA . LEU A 1 106 ? -7.568 -4.707 -7.848 1.00 97.81 106 LEU A CA 1
ATOM 856 C C . LEU A 1 106 ? -6.932 -3.351 -8.171 1.00 97.81 106 LEU A C 1
ATOM 858 O O . LEU A 1 106 ? -6.930 -2.947 -9.330 1.00 97.81 106 LEU A O 1
ATOM 862 N N . SER A 1 107 ? -6.320 -2.695 -7.185 1.00 97.25 107 SER A N 1
ATOM 863 C CA . SER A 1 107 ? -5.568 -1.452 -7.369 1.00 97.25 107 SER A CA 1
ATOM 864 C C . SER A 1 107 ? -4.414 -1.628 -8.358 1.00 97.25 107 SER A C 1
ATOM 866 O O . SER A 1 107 ? -4.307 -0.867 -9.316 1.00 97.25 107 SER A O 1
ATOM 868 N N . GLY A 1 108 ? -3.586 -2.666 -8.194 1.00 95.94 108 GLY A N 1
ATOM 869 C CA . GLY A 1 108 ? -2.481 -2.941 -9.118 1.00 95.94 108 GLY A CA 1
ATOM 870 C C . GLY A 1 108 ? -2.963 -3.240 -10.540 1.00 95.94 108 GLY A C 1
ATOM 871 O O . GLY A 1 108 ? -2.430 -2.694 -11.504 1.00 95.94 108 GLY A O 1
ATOM 872 N N . THR A 1 109 ? -4.036 -4.026 -10.685 1.00 95.94 109 THR A N 1
ATOM 873 C CA . THR A 1 109 ? -4.653 -4.263 -11.999 1.00 95.94 109 THR A CA 1
ATOM 874 C C . THR A 1 109 ? -5.228 -2.985 -12.601 1.00 95.94 109 THR A C 1
ATOM 876 O O . THR A 1 109 ? -5.095 -2.775 -13.800 1.00 95.94 109 THR A O 1
ATOM 879 N N . LEU A 1 110 ? -5.806 -2.097 -11.788 1.00 95.56 110 LEU A N 1
ATOM 880 C CA . LEU A 1 110 ? -6.369 -0.834 -12.254 1.00 95.56 110 LEU A CA 1
ATOM 881 C C . LEU A 1 110 ? -5.285 0.107 -12.793 1.00 95.56 110 LEU A C 1
ATOM 883 O O . LEU A 1 110 ? -5.514 0.760 -13.807 1.00 95.56 110 LEU A O 1
ATOM 887 N N . ILE A 1 111 ? -4.096 0.118 -12.178 1.00 95.06 111 ILE A N 1
ATOM 888 C CA . ILE A 1 111 ? -2.920 0.837 -12.698 1.00 95.06 111 ILE A CA 1
ATOM 889 C C . ILE A 1 111 ? -2.472 0.261 -14.047 1.00 95.06 111 ILE A C 1
ATOM 891 O O . ILE A 1 111 ? -2.006 1.005 -14.900 1.00 95.06 111 ILE A O 1
ATOM 895 N N . LYS A 1 112 ? -2.632 -1.047 -14.267 1.00 93.12 112 LYS A N 1
ATOM 896 C CA . LYS A 1 112 ? -2.245 -1.718 -15.516 1.00 93.12 112 LYS A CA 1
ATOM 897 C C . LYS A 1 112 ? -3.244 -1.560 -16.661 1.00 93.12 112 LYS A C 1
ATOM 899 O O . LYS A 1 112 ? -2.847 -1.628 -17.819 1.00 93.12 112 LYS A O 1
ATOM 904 N N . ILE A 1 113 ? -4.526 -1.327 -16.374 1.00 93.62 113 ILE A N 1
ATOM 905 C CA . ILE A 1 113 ? -5.574 -1.204 -17.403 1.00 93.62 113 ILE A CA 1
ATOM 906 C C . ILE A 1 113 ? -5.234 -0.171 -18.499 1.00 93.62 113 ILE A C 1
ATOM 908 O O . ILE A 1 113 ? -5.407 -0.504 -19.671 1.00 93.62 113 ILE A O 1
ATOM 912 N N . PRO A 1 114 ? -4.738 1.046 -18.195 1.00 92.06 114 PRO A N 1
ATOM 913 C CA . PRO A 1 114 ? -4.376 2.025 -19.220 1.00 92.06 114 PRO A CA 1
ATOM 914 C C . PRO A 1 114 ? -3.285 1.551 -20.196 1.00 92.06 114 PRO A C 1
ATOM 916 O O . PRO A 1 114 ? -3.293 1.979 -21.352 1.00 92.06 114 PRO A O 1
ATOM 919 N N . GLU A 1 115 ? -2.400 0.630 -19.796 1.00 89.50 115 GLU A N 1
ATOM 920 C CA . GLU A 1 115 ? -1.396 0.053 -20.703 1.00 89.50 115 GLU A CA 1
ATOM 921 C C . GLU A 1 115 ? -2.052 -0.698 -21.873 1.00 89.50 115 GLU A C 1
ATOM 923 O O . GLU A 1 115 ? -1.565 -0.621 -23.000 1.00 89.50 115 GLU A O 1
ATOM 928 N N . LEU A 1 116 ? -3.215 -1.330 -21.649 1.00 88.44 116 LEU A N 1
ATOM 929 C CA . LEU A 1 116 ? -3.995 -2.011 -22.695 1.00 88.44 116 LEU A CA 1
ATOM 930 C C . LEU A 1 116 ? -4.530 -1.046 -23.763 1.00 88.44 116 LEU A C 1
ATOM 932 O O . LEU A 1 116 ? -4.840 -1.462 -24.877 1.00 88.44 116 LEU A O 1
ATOM 936 N N . PHE A 1 117 ? -4.626 0.243 -23.434 1.00 89.00 117 PHE A N 1
ATOM 937 C CA . PHE A 1 117 ? -5.061 1.308 -24.337 1.00 89.00 117 PHE A CA 1
ATOM 938 C C . PHE A 1 117 ? -3.882 2.090 -24.943 1.00 89.00 117 PHE A C 1
ATOM 940 O O . PHE A 1 117 ? -4.087 3.137 -25.553 1.00 89.00 117 PHE A O 1
ATOM 947 N N . GLY A 1 118 ? -2.646 1.601 -24.780 1.00 84.44 118 GLY A N 1
ATOM 948 C CA . GLY A 1 118 ? -1.434 2.225 -25.321 1.00 84.44 118 GLY A CA 1
ATOM 949 C C . GLY A 1 118 ? -0.793 3.281 -24.412 1.00 84.44 118 GLY A C 1
ATOM 950 O O . GLY A 1 118 ? 0.200 3.898 -24.800 1.00 84.44 118 GLY A O 1
ATOM 951 N N . LEU A 1 119 ? -1.305 3.479 -23.192 1.00 86.81 119 LEU A N 1
ATOM 952 C CA . LEU A 1 119 ? -0.704 4.360 -22.185 1.00 86.81 119 LEU A CA 1
ATOM 953 C C . LEU A 1 119 ? 0.295 3.573 -21.326 1.00 86.81 119 LEU A C 1
ATOM 955 O O . LEU A 1 119 ? 0.047 3.321 -20.149 1.00 86.81 119 LEU A O 1
ATOM 959 N N . SER A 1 120 ? 1.414 3.151 -21.921 1.00 85.44 120 SER A N 1
ATOM 960 C CA . SER A 1 120 ? 2.479 2.458 -21.177 1.00 85.44 120 SER A CA 1
ATOM 961 C C . SER A 1 120 ? 3.103 3.370 -20.119 1.00 85.44 120 SER A C 1
ATOM 963 O O . SER A 1 120 ? 3.379 4.535 -20.396 1.00 85.44 120 SER A O 1
ATOM 965 N N . ILE A 1 121 ? 3.367 2.831 -18.927 1.00 82.12 121 ILE A N 1
ATOM 966 C CA . ILE A 1 121 ? 4.014 3.551 -17.815 1.00 82.12 121 ILE A CA 1
ATOM 967 C C . ILE A 1 121 ? 5.430 4.011 -18.182 1.00 82.12 121 ILE A C 1
ATOM 969 O O . ILE A 1 121 ? 5.864 5.069 -17.738 1.00 82.12 121 ILE A O 1
ATOM 973 N N . GLN A 1 122 ? 6.132 3.250 -19.024 1.00 79.06 122 GLN A N 1
ATOM 974 C CA . GLN A 1 122 ? 7.482 3.592 -19.483 1.00 79.06 122 GLN A CA 1
ATOM 975 C C . GLN A 1 122 ? 7.480 4.732 -20.525 1.00 79.06 122 GLN A C 1
ATOM 977 O O . GLN A 1 122 ? 8.524 5.319 -20.802 1.00 79.06 122 GLN A O 1
ATOM 982 N N . ASN A 1 123 ? 6.320 5.083 -21.098 1.00 84.06 123 ASN A N 1
ATOM 983 C CA . ASN A 1 123 ? 6.227 6.154 -22.086 1.00 84.06 123 ASN A CA 1
ATOM 984 C C . ASN A 1 123 ? 6.149 7.525 -21.402 1.00 84.06 123 ASN A C 1
ATOM 986 O O . ASN A 1 123 ? 5.204 7.815 -20.666 1.00 84.06 123 ASN A O 1
ATOM 990 N N . GLN A 1 124 ? 7.058 8.433 -21.763 1.00 80.50 124 GLN A N 1
ATOM 991 C CA . GLN A 1 124 ? 7.096 9.803 -21.231 1.00 80.50 124 GLN A CA 1
ATOM 992 C C . GLN A 1 124 ? 5.790 10.587 -21.474 1.00 80.50 124 GLN A C 1
ATOM 994 O O . GLN A 1 124 ? 5.394 11.431 -20.675 1.00 80.50 124 GLN A O 1
ATOM 999 N N . SER A 1 125 ? 5.055 10.272 -22.547 1.00 82.75 125 SER A N 1
ATOM 1000 C CA . SER A 1 125 ? 3.754 10.887 -22.841 1.00 82.75 125 SER A CA 1
ATOM 1001 C C . SER A 1 125 ? 2.651 10.511 -21.842 1.00 82.75 125 SER A C 1
ATOM 1003 O O . SER A 1 125 ? 1.685 11.258 -21.691 1.00 82.75 125 SER A O 1
ATOM 1005 N N . ALA A 1 126 ? 2.765 9.358 -21.177 1.00 87.38 126 ALA A N 1
ATOM 1006 C CA . ALA A 1 126 ? 1.788 8.871 -20.206 1.00 87.38 126 ALA A CA 1
ATOM 1007 C C . ALA A 1 126 ? 2.159 9.230 -18.756 1.00 87.38 126 ALA A C 1
ATOM 1009 O O . ALA A 1 126 ? 1.307 9.133 -17.874 1.00 87.38 126 ALA A O 1
ATOM 1010 N N . GLU A 1 127 ? 3.383 9.703 -18.501 1.00 89.12 127 GLU A N 1
ATOM 1011 C CA . GLU A 1 127 ? 3.883 10.042 -17.162 1.00 89.12 127 GLU A CA 1
ATOM 1012 C C . GLU A 1 127 ? 2.925 10.981 -16.412 1.00 89.12 127 GLU A C 1
ATOM 1014 O O . GLU A 1 127 ? 2.455 10.674 -15.314 1.00 89.12 127 GLU A O 1
ATOM 1019 N N . LEU A 1 128 ? 2.526 12.088 -17.050 1.00 89.31 128 LEU A N 1
ATOM 1020 C CA . LEU A 1 128 ? 1.604 13.052 -16.447 1.00 89.31 128 LEU A CA 1
ATOM 1021 C C . LEU A 1 128 ? 0.218 12.444 -16.173 1.00 89.31 128 LEU A C 1
ATOM 1023 O O . LEU A 1 128 ? -0.456 12.846 -15.224 1.00 89.31 128 LEU A O 1
ATOM 1027 N N . PHE A 1 129 ? -0.237 11.486 -16.984 1.00 91.62 129 PHE A N 1
ATOM 1028 C CA . PHE A 1 129 ? -1.498 10.784 -16.745 1.00 91.62 129 PHE A CA 1
ATOM 1029 C C . PHE A 1 129 ? -1.422 9.926 -15.476 1.00 91.62 129 PHE A C 1
ATOM 1031 O O . PHE A 1 129 ? -2.316 10.022 -14.632 1.00 91.62 129 PHE A O 1
ATOM 1038 N N . TYR A 1 130 ? -0.351 9.150 -15.304 1.00 92.94 130 TYR A N 1
ATOM 1039 C CA . TYR A 1 130 ? -0.164 8.316 -14.117 1.00 92.94 130 TYR A CA 1
ATOM 1040 C C . TYR A 1 130 ? 0.039 9.149 -12.851 1.00 92.94 130 TYR A C 1
ATOM 1042 O O . TYR A 1 130 ? -0.616 8.880 -11.845 1.00 92.94 130 TYR A O 1
ATOM 1050 N N . LEU A 1 131 ? 0.842 10.217 -12.907 1.00 91.94 131 LEU A N 1
ATOM 1051 C CA . LEU A 1 131 ? 1.043 11.124 -11.770 1.00 91.94 131 LEU A CA 1
ATOM 1052 C C . LEU A 1 131 ? -0.273 11.743 -11.283 1.00 91.94 131 LEU A C 1
ATOM 1054 O O . LEU A 1 131 ? -0.524 11.810 -10.081 1.00 91.94 131 LEU A O 1
ATOM 1058 N N . LYS A 1 132 ? -1.149 12.156 -12.208 1.00 92.56 132 LYS A N 1
ATOM 1059 C CA . LYS A 1 132 ? -2.475 12.701 -11.872 1.00 92.56 132 LYS A CA 1
ATOM 1060 C C . LYS A 1 132 ? -3.391 11.670 -11.214 1.00 92.56 132 LYS A C 1
ATOM 1062 O O . LYS A 1 132 ? -4.186 12.035 -10.353 1.00 92.56 132 LYS A O 1
ATOM 1067 N N . ASN A 1 133 ? -3.303 10.406 -11.624 1.00 95.00 133 ASN A N 1
ATOM 1068 C CA . ASN A 1 133 ? -4.265 9.369 -11.248 1.00 95.00 133 ASN A CA 1
ATOM 1069 C C . ASN A 1 133 ? -3.767 8.400 -10.169 1.00 95.00 133 ASN A C 1
ATOM 1071 O O . ASN A 1 133 ? -4.563 7.606 -9.677 1.00 95.00 133 ASN A O 1
ATOM 1075 N N . ILE A 1 134 ? -2.506 8.474 -9.733 1.00 93.25 134 ILE A N 1
ATOM 1076 C CA . ILE A 1 134 ? -1.936 7.515 -8.771 1.00 93.25 134 ILE A CA 1
ATOM 1077 C C . ILE A 1 134 ? -2.761 7.391 -7.481 1.00 93.25 134 ILE A C 1
ATOM 1079 O O . ILE A 1 134 ? -3.038 6.290 -7.011 1.00 93.25 134 ILE A O 1
ATOM 1083 N N . SER A 1 135 ? -3.240 8.517 -6.947 1.00 94.94 135 SER A N 1
ATOM 1084 C CA . SER A 1 135 ? -4.096 8.536 -5.756 1.00 94.94 135 SER A CA 1
ATOM 1085 C C . SER A 1 135 ? -5.493 7.964 -6.020 1.00 94.94 135 SER A C 1
ATOM 1087 O O . SER A 1 135 ? -6.058 7.312 -5.144 1.00 94.94 135 SER A O 1
ATOM 1089 N N . LEU A 1 136 ? -6.026 8.143 -7.232 1.00 96.50 136 LEU A N 1
ATOM 1090 C CA . LEU A 1 136 ? -7.303 7.577 -7.675 1.00 96.50 136 LEU A CA 1
ATOM 1091 C C . LEU A 1 136 ? -7.221 6.072 -7.932 1.00 96.50 136 LEU A C 1
ATOM 1093 O O . LEU A 1 136 ? -8.241 5.399 -7.862 1.00 96.50 136 LEU A O 1
ATOM 1097 N N . PHE A 1 137 ? -6.037 5.526 -8.196 1.00 96.25 137 PHE A N 1
ATOM 1098 C CA . PHE A 1 137 ? -5.884 4.084 -8.345 1.00 96.25 137 PHE A CA 1
ATOM 1099 C C . PHE A 1 137 ? -5.903 3.341 -7.010 1.00 96.25 137 PHE A C 1
ATOM 1101 O O . PHE A 1 137 ? -6.358 2.205 -6.973 1.00 96.25 137 PHE A O 1
ATOM 1108 N N . VAL A 1 138 ? -5.474 3.982 -5.919 1.00 96.06 138 VAL A N 1
ATOM 1109 C CA . VAL A 1 138 ? -5.282 3.321 -4.616 1.00 96.06 138 VAL A CA 1
ATOM 1110 C C . VAL A 1 138 ? -6.345 3.722 -3.587 1.00 96.06 138 VAL A C 1
ATOM 1112 O O . VAL A 1 138 ? -6.973 2.867 -2.960 1.00 96.06 138 VAL A O 1
ATOM 1115 N N . LEU A 1 139 ? -6.579 5.023 -3.390 1.00 96.75 139 LEU A N 1
ATOM 1116 C CA . LEU A 1 139 ? -7.391 5.527 -2.274 1.00 96.75 139 LEU A CA 1
ATOM 1117 C C . LEU A 1 139 ? -8.882 5.151 -2.315 1.00 96.75 139 LEU A C 1
ATOM 1119 O O . LEU A 1 139 ? -9.431 4.930 -1.232 1.00 96.75 139 LEU A O 1
ATOM 1123 N N . PRO A 1 140 ? -9.557 5.003 -3.478 1.00 97.31 140 PRO A N 1
ATOM 1124 C CA . PRO A 1 140 ? -10.938 4.523 -3.485 1.00 97.31 140 PRO A CA 1
ATOM 1125 C C . PRO A 1 140 ? -11.080 3.144 -2.838 1.00 97.31 140 PRO A C 1
ATOM 1127 O O . PRO A 1 140 ? -12.073 2.887 -2.161 1.00 97.31 140 PRO A O 1
ATOM 1130 N N . PHE A 1 141 ? -10.079 2.273 -2.987 1.00 97.38 141 PHE A N 1
ATOM 1131 C CA . PHE A 1 141 ? -10.086 0.953 -2.362 1.00 97.38 141 PHE A CA 1
ATOM 1132 C C . PHE A 1 141 ? -9.842 1.024 -0.851 1.00 97.38 141 PHE A C 1
ATOM 1134 O O . PHE A 1 141 ? -10.493 0.307 -0.093 1.00 97.38 141 PHE A O 1
ATOM 1141 N N . GLY A 1 142 ? -8.983 1.939 -0.391 1.00 96.31 142 GLY A N 1
ATOM 1142 C CA . GLY A 1 142 ? -8.828 2.241 1.037 1.00 96.31 142 GLY A CA 1
ATOM 1143 C C . GLY A 1 142 ? -10.123 2.767 1.671 1.00 96.31 142 GLY A C 1
ATOM 1144 O O . GLY A 1 142 ? -10.513 2.339 2.757 1.00 96.31 142 GLY A O 1
ATOM 1145 N N . ALA A 1 143 ? -10.848 3.640 0.970 1.00 96.31 143 ALA A N 1
ATOM 1146 C CA . ALA A 1 143 ? -12.158 4.112 1.413 1.00 96.31 143 ALA A CA 1
ATOM 1147 C C . ALA A 1 143 ? -13.209 2.989 1.394 1.00 96.31 143 ALA A C 1
ATOM 1149 O O . ALA A 1 143 ? -13.956 2.831 2.362 1.00 96.31 143 ALA A O 1
ATOM 1150 N N . ALA A 1 144 ? -13.238 2.172 0.336 1.00 96.62 144 ALA A N 1
ATOM 1151 C CA . ALA A 1 144 ? -14.124 1.014 0.228 1.00 96.62 144 ALA A CA 1
ATOM 1152 C C . ALA A 1 144 ? -13.884 -0.002 1.354 1.00 96.62 144 ALA A C 1
ATOM 1154 O O . ALA A 1 144 ? -14.848 -0.525 1.913 1.00 96.62 144 ALA A O 1
ATOM 1155 N N . PHE A 1 145 ? -12.625 -0.229 1.741 1.00 95.81 145 PHE A N 1
ATOM 1156 C CA . PHE A 1 145 ? -12.261 -1.062 2.887 1.00 95.81 145 PHE A CA 1
ATOM 1157 C C . PHE A 1 145 ? -12.961 -0.599 4.167 1.00 95.81 145 PHE A C 1
ATOM 1159 O O . PHE A 1 145 ? -13.639 -1.401 4.808 1.00 95.81 145 PHE A O 1
ATOM 1166 N N . PHE A 1 146 ? -12.896 0.692 4.504 1.00 94.38 146 PHE A N 1
ATOM 1167 C CA . PHE A 1 146 ? -13.581 1.207 5.693 1.00 94.38 146 PHE A CA 1
ATOM 1168 C C . PHE A 1 146 ? -15.102 1.207 5.566 1.00 94.38 146 PHE A C 1
ATOM 1170 O O . PHE A 1 146 ? -15.789 0.883 6.535 1.00 94.38 146 PHE A O 1
ATOM 1177 N N . LEU A 1 147 ? -15.628 1.514 4.379 1.00 94.25 147 LEU A N 1
ATOM 1178 C CA . LEU A 1 147 ? -17.064 1.461 4.106 1.00 94.25 147 LEU A CA 1
ATOM 1179 C C . LEU A 1 147 ? -17.643 0.064 4.372 1.00 94.25 147 LEU A C 1
ATOM 1181 O O . LEU A 1 147 ? -18.691 -0.048 5.009 1.00 94.25 147 LEU A O 1
ATOM 1185 N N . ILE A 1 148 ? -16.937 -0.984 3.936 1.00 94.19 148 ILE A N 1
ATOM 1186 C CA . ILE A 1 148 ? -17.317 -2.383 4.161 1.00 94.19 148 ILE A CA 1
ATOM 1187 C C . ILE A 1 148 ? -17.107 -2.762 5.630 1.00 94.19 148 ILE A C 1
ATOM 1189 O O . ILE A 1 148 ? -18.039 -3.234 6.282 1.00 94.19 148 ILE A O 1
ATOM 1193 N N . LYS A 1 149 ? -15.908 -2.514 6.172 1.00 90.38 149 LYS A N 1
ATOM 1194 C CA . LYS A 1 149 ? -15.521 -2.919 7.532 1.00 90.38 149 LYS A CA 1
ATOM 1195 C C . LYS A 1 149 ? -16.436 -2.337 8.610 1.00 90.38 149 LYS A C 1
ATOM 1197 O O . LYS A 1 149 ? -16.732 -3.004 9.598 1.00 90.38 149 LYS A O 1
ATOM 1202 N N . ARG A 1 150 ? -16.904 -1.103 8.419 1.00 88.94 150 ARG A N 1
ATOM 1203 C CA . ARG A 1 150 ? -17.763 -0.383 9.373 1.00 88.94 150 ARG A CA 1
ATOM 1204 C C . ARG A 1 150 ? -19.251 -0.464 9.043 1.00 88.94 150 ARG A C 1
ATOM 1206 O O . ARG A 1 150 ? -20.043 0.176 9.727 1.00 88.94 150 ARG A O 1
ATOM 1213 N N . GLN A 1 151 ? -19.624 -1.241 8.021 1.00 89.31 151 GLN A N 1
ATOM 1214 C CA . GLN A 1 151 ? -21.012 -1.463 7.599 1.00 89.31 151 GLN A CA 1
ATOM 1215 C C . GLN A 1 151 ? -21.780 -0.150 7.373 1.00 89.31 151 GLN A C 1
ATOM 1217 O O . GLN A 1 151 ? -22.901 0.037 7.851 1.00 89.31 151 GLN A O 1
ATOM 1222 N N . HIS A 1 152 ? -21.155 0.789 6.660 1.00 90.31 152 HIS A N 1
ATOM 1223 C CA . HIS A 1 152 ? -21.798 2.055 6.321 1.00 90.31 152 HIS A CA 1
ATOM 1224 C C . HIS A 1 152 ? -23.024 1.842 5.419 1.00 90.31 152 HIS A C 1
ATOM 1226 O O . HIS A 1 152 ? -23.085 0.911 4.617 1.00 90.31 152 HIS A O 1
ATOM 1232 N N . ASP A 1 153 ? -24.008 2.736 5.533 1.00 92.31 153 ASP A N 1
ATOM 1233 C CA . ASP A 1 153 ? -25.220 2.699 4.724 1.00 92.31 153 ASP A CA 1
ATOM 1234 C C . ASP A 1 153 ? -24.945 3.035 3.250 1.00 92.31 153 ASP A C 1
ATOM 1236 O O . ASP A 1 153 ? -24.012 3.768 2.906 1.00 92.31 153 ASP A O 1
ATOM 1240 N N . VAL A 1 154 ? -25.814 2.539 2.363 1.00 92.25 154 VAL A N 1
ATOM 1241 C CA . VAL A 1 154 ? -25.693 2.707 0.902 1.00 92.25 154 VAL A CA 1
ATOM 1242 C C . VAL A 1 154 ? -25.603 4.182 0.501 1.00 92.25 154 VAL A C 1
ATOM 1244 O O . VAL A 1 154 ? -24.886 4.529 -0.437 1.00 92.25 154 VAL A O 1
ATOM 1247 N N . LYS A 1 155 ? -26.271 5.077 1.242 1.00 93.12 155 LYS A N 1
ATOM 1248 C CA . LYS A 1 155 ? -26.191 6.521 1.005 1.00 93.12 155 LYS A CA 1
ATOM 1249 C C . LYS A 1 155 ? -24.764 7.033 1.207 1.00 93.12 155 LYS A C 1
ATOM 1251 O O . LYS A 1 155 ? -24.232 7.673 0.302 1.00 93.12 155 LYS A O 1
ATOM 1256 N N . THR A 1 156 ? -24.121 6.716 2.332 1.00 91.88 156 THR A N 1
ATOM 1257 C CA . THR A 1 156 ? -22.721 7.097 2.589 1.00 91.88 156 THR A CA 1
ATOM 1258 C C . THR A 1 156 ? -21.784 6.511 1.533 1.00 91.88 156 THR A C 1
ATOM 1260 O O . THR A 1 156 ? -20.927 7.228 1.018 1.00 91.88 156 THR A O 1
ATOM 1263 N N . TRP A 1 157 ? -21.998 5.250 1.142 1.00 94.06 157 TRP A N 1
ATOM 1264 C CA . TRP A 1 157 ? -21.226 4.603 0.077 1.00 94.06 157 TRP A CA 1
ATOM 1265 C C . TRP A 1 157 ? -21.326 5.369 -1.250 1.00 94.06 157 TRP A C 1
ATOM 1267 O O . TRP A 1 157 ? -20.308 5.734 -1.838 1.00 94.06 157 TRP A O 1
ATOM 1277 N N . SER A 1 158 ? -22.553 5.687 -1.681 1.00 94.62 158 SER A N 1
ATOM 1278 C CA . SER A 1 158 ? -22.815 6.412 -2.931 1.00 94.62 158 SER A CA 1
ATOM 1279 C C . SER A 1 158 ? -22.219 7.821 -2.944 1.00 94.62 158 SER A C 1
ATOM 1281 O O . SER A 1 158 ? -21.691 8.248 -3.967 1.00 94.62 158 SER A O 1
ATOM 1283 N N . ILE A 1 159 ? -22.242 8.527 -1.808 1.00 95.50 159 ILE A N 1
ATOM 1284 C CA . ILE A 1 159 ? -21.676 9.875 -1.693 1.00 95.50 159 ILE A CA 1
ATOM 1285 C C . ILE A 1 159 ? -20.152 9.818 -1.810 1.00 95.50 159 ILE A C 1
ATOM 1287 O O . ILE A 1 159 ? -19.580 10.531 -2.629 1.00 95.50 159 ILE A O 1
ATOM 1291 N N . ILE A 1 160 ? -19.488 8.963 -1.026 1.00 95.44 160 ILE A N 1
ATOM 1292 C CA . ILE A 1 160 ? -18.021 8.898 -1.004 1.00 95.44 160 ILE A CA 1
ATOM 1293 C C . ILE A 1 160 ? -17.482 8.417 -2.354 1.00 95.44 160 ILE A C 1
ATOM 1295 O O . ILE A 1 160 ? -16.636 9.086 -2.948 1.00 95.44 160 ILE A O 1
ATOM 1299 N N . MET A 1 161 ? -18.013 7.312 -2.887 1.00 96.44 161 MET A N 1
ATOM 1300 C CA . MET A 1 161 ? -17.589 6.800 -4.194 1.00 96.44 161 MET A CA 1
ATOM 1301 C C . MET A 1 161 ? -17.975 7.744 -5.338 1.00 96.44 161 MET A C 1
ATOM 1303 O O . MET A 1 161 ? -17.221 7.877 -6.300 1.00 96.44 161 MET A O 1
ATOM 1307 N N . GLY A 1 162 ? -19.096 8.462 -5.212 1.00 97.50 162 GLY A N 1
ATOM 1308 C CA . GLY A 1 162 ? -19.493 9.513 -6.145 1.00 97.50 162 GLY A CA 1
ATOM 1309 C C . GLY A 1 162 ? -18.496 10.672 -6.194 1.00 97.50 162 GLY A C 1
ATOM 1310 O O . GLY A 1 162 ? -18.178 11.148 -7.281 1.00 97.50 162 GLY A O 1
ATOM 1311 N N . ILE A 1 163 ? -17.939 11.089 -5.051 1.00 97.62 163 ILE A N 1
ATOM 1312 C CA . ILE A 1 163 ? -16.900 12.131 -5.003 1.00 97.62 163 ILE A CA 1
ATOM 1313 C C . ILE A 1 163 ? -15.593 11.632 -5.636 1.00 97.62 163 ILE A C 1
ATOM 1315 O O . ILE A 1 163 ? -14.979 12.379 -6.396 1.00 97.62 163 ILE A O 1
ATOM 1319 N N . PHE A 1 164 ? -15.184 10.378 -5.398 1.00 97.44 164 PHE A N 1
ATOM 1320 C CA . PHE A 1 164 ? -14.029 9.785 -6.090 1.00 97.44 164 PHE A CA 1
ATOM 1321 C C . PHE A 1 164 ? -14.224 9.757 -7.611 1.00 97.44 164 PHE A C 1
ATOM 1323 O O . PHE A 1 164 ? -13.334 10.171 -8.353 1.00 97.44 164 PHE A O 1
ATOM 1330 N N . ALA A 1 165 ? -15.397 9.318 -8.077 1.00 97.12 165 ALA A N 1
ATOM 1331 C CA . ALA A 1 165 ? -15.726 9.290 -9.499 1.00 97.12 165 ALA A CA 1
ATOM 1332 C C . ALA A 1 165 ? -15.736 10.700 -10.106 1.00 97.12 165 ALA A C 1
ATOM 1334 O O . ALA A 1 165 ? -15.158 10.922 -11.167 1.00 97.12 165 ALA A O 1
ATOM 1335 N N . LEU A 1 166 ? -16.328 11.676 -9.410 1.00 97.44 166 LEU A N 1
ATOM 1336 C CA . LEU A 1 166 ? -16.335 13.070 -9.843 1.00 97.44 166 LEU A CA 1
ATOM 1337 C C . LEU A 1 166 ? -14.914 13.643 -9.922 1.00 97.44 166 LEU A C 1
ATOM 1339 O O . LEU A 1 166 ? -14.578 14.293 -10.909 1.00 97.44 166 LEU A O 1
ATOM 1343 N N . ALA A 1 167 ? -14.064 13.370 -8.929 1.00 96.38 167 ALA A N 1
ATOM 1344 C CA . ALA A 1 167 ? -12.665 13.783 -8.946 1.00 96.38 167 ALA A CA 1
ATOM 1345 C C . ALA A 1 167 ? -11.909 13.159 -10.129 1.00 96.38 167 ALA A C 1
ATOM 1347 O O . ALA A 1 167 ? -11.191 13.870 -10.830 1.00 96.38 167 ALA A O 1
ATOM 1348 N N . ALA A 1 168 ? -12.123 11.869 -10.411 1.00 95.56 168 ALA A N 1
ATOM 1349 C CA . ALA A 1 168 ? -11.540 11.202 -11.573 1.00 95.56 168 ALA A CA 1
ATOM 1350 C C . ALA A 1 168 ? -11.989 11.839 -12.894 1.00 95.56 168 ALA A C 1
ATOM 1352 O O . ALA A 1 168 ? -11.160 12.088 -13.768 1.00 95.56 168 ALA A O 1
ATOM 1353 N N . ILE A 1 169 ? -13.278 12.157 -13.031 1.00 96.00 169 ILE A N 1
ATOM 1354 C CA . ILE A 1 169 ? -13.817 12.832 -14.217 1.00 96.00 169 ILE A CA 1
ATOM 1355 C C . ILE A 1 169 ? -13.177 14.213 -14.379 1.00 96.00 169 ILE A C 1
ATOM 1357 O O . ILE A 1 169 ? -12.663 14.523 -15.450 1.00 96.00 169 ILE A O 1
ATOM 1361 N N . ILE A 1 170 ? -13.155 15.027 -13.321 1.00 94.38 170 ILE A N 1
ATOM 1362 C CA . ILE A 1 170 ? -12.594 16.383 -13.370 1.00 94.38 170 ILE A CA 1
ATOM 1363 C C . ILE A 1 170 ? -11.111 16.335 -13.750 1.00 94.38 170 ILE A C 1
ATOM 1365 O O . ILE A 1 170 ? -10.700 17.016 -14.681 1.00 94.38 170 ILE A O 1
ATOM 1369 N N . ILE A 1 171 ? -10.307 15.504 -13.086 1.00 93.75 171 ILE A N 1
ATOM 1370 C CA . ILE A 1 171 ? -8.851 15.455 -13.290 1.00 93.75 171 ILE A CA 1
ATOM 1371 C C . ILE A 1 171 ? -8.465 14.961 -14.691 1.00 93.75 171 ILE A C 1
ATOM 1373 O O . ILE A 1 171 ? -7.436 15.378 -15.233 1.00 93.75 171 ILE A O 1
ATOM 1377 N N . ASN A 1 172 ? -9.278 14.086 -15.288 1.00 92.44 172 ASN A N 1
ATOM 1378 C CA . ASN A 1 172 ? -8.997 13.531 -16.610 1.00 92.44 172 ASN A CA 1
ATOM 1379 C C . ASN A 1 172 ? -9.620 14.331 -17.760 1.00 92.44 172 ASN A C 1
ATOM 1381 O O . ASN A 1 172 ? -9.045 14.340 -18.845 1.00 92.44 172 ASN A O 1
ATOM 1385 N N . LEU A 1 173 ? -10.743 15.023 -17.541 1.00 92.75 173 LEU A N 1
ATOM 1386 C CA . LEU A 1 173 ? -11.367 15.870 -18.563 1.00 92.75 173 LEU A CA 1
ATOM 1387 C C . LEU A 1 173 ? -10.843 17.307 -18.568 1.00 92.75 173 LEU A C 1
ATOM 1389 O O . LEU A 1 173 ? -10.951 17.981 -19.592 1.00 92.75 173 LEU A O 1
ATOM 1393 N N . TYR A 1 174 ? -10.306 17.802 -17.448 1.00 88.69 174 TYR A N 1
ATOM 1394 C CA . TYR A 1 174 ? -9.851 19.185 -17.376 1.00 88.69 174 TYR A CA 1
ATOM 1395 C C . TYR A 1 174 ? -8.655 19.411 -18.318 1.00 88.69 174 TYR A C 1
ATOM 1397 O O . TYR A 1 174 ? -7.622 18.742 -18.177 1.00 88.69 174 TYR A O 1
ATOM 1405 N N . PRO A 1 175 ? -8.758 20.353 -19.274 1.00 85.62 175 PRO A N 1
ATOM 1406 C CA . PRO A 1 175 ? -7.708 20.577 -20.252 1.00 85.62 175 PRO A CA 1
ATOM 1407 C C . PRO A 1 175 ? -6.456 21.132 -19.571 1.00 85.62 175 PRO A C 1
ATOM 1409 O O . PRO A 1 175 ? -6.515 22.041 -18.742 1.00 85.62 175 PRO A O 1
ATOM 1412 N N . SER A 1 176 ? -5.299 20.588 -19.937 1.00 84.38 176 SER A N 1
ATOM 1413 C CA . SER A 1 176 ? -4.006 21.042 -19.439 1.00 84.38 176 SER A CA 1
ATOM 1414 C C . SER A 1 176 ? -3.113 21.418 -20.611 1.00 84.38 176 SER A C 1
ATOM 1416 O O . SER A 1 176 ? -2.882 20.605 -21.501 1.00 84.38 176 SER A O 1
ATOM 1418 N N . PHE A 1 177 ? -2.599 22.643 -20.592 1.00 86.88 177 PHE A N 1
ATOM 1419 C CA . PHE A 1 177 ? -1.716 23.180 -21.624 1.00 86.88 177 PHE A CA 1
ATOM 1420 C C . PHE A 1 177 ? -0.306 23.332 -21.069 1.00 86.88 177 PHE A C 1
ATOM 1422 O O . PHE A 1 177 ? -0.150 23.631 -19.881 1.00 86.88 177 PHE A O 1
ATOM 1429 N N . ALA A 1 178 ? 0.709 23.152 -21.916 1.00 85.19 178 ALA A N 1
ATOM 1430 C CA . ALA A 1 178 ? 2.099 23.387 -21.541 1.00 85.19 178 ALA A CA 1
ATOM 1431 C C . ALA A 1 178 ? 2.252 24.810 -20.965 1.00 85.19 178 ALA A C 1
ATOM 1433 O O . ALA A 1 178 ? 1.705 25.752 -21.546 1.00 85.19 178 ALA A O 1
ATOM 1434 N N . PRO A 1 179 ? 2.944 24.991 -19.824 1.00 87.50 179 PRO A N 1
ATOM 1435 C CA . PRO A 1 179 ? 3.832 24.052 -19.114 1.00 87.50 179 PRO A CA 1
ATOM 1436 C C . PRO A 1 179 ? 3.159 23.179 -18.024 1.00 87.50 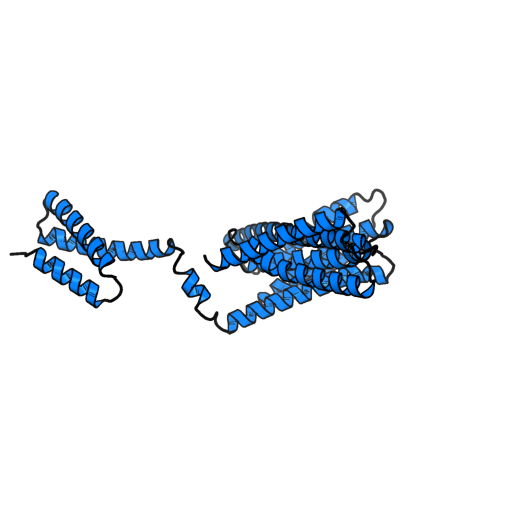179 PRO A C 1
ATOM 1438 O O . PRO A 1 179 ? 3.827 22.678 -17.126 1.00 87.50 179 PRO A O 1
ATOM 1441 N N . HIS A 1 180 ? 1.838 22.986 -18.072 1.00 90.06 180 HIS A N 1
ATOM 1442 C CA . HIS A 1 180 ? 1.069 22.075 -17.208 1.00 90.06 180 HIS A CA 1
ATOM 1443 C C . HIS A 1 180 ? 1.051 22.418 -15.706 1.00 90.06 180 HIS A C 1
ATOM 1445 O O . HIS A 1 180 ? 0.761 21.553 -14.880 1.00 90.06 180 HIS A O 1
ATOM 1451 N N . HIS A 1 181 ? 1.270 23.681 -15.320 1.00 91.00 181 HIS A N 1
ATOM 1452 C CA . HIS A 1 181 ? 1.270 24.107 -13.909 1.00 91.00 181 HIS A CA 1
ATOM 1453 C C . HIS A 1 181 ? 0.015 23.680 -13.133 1.00 91.00 181 HIS A C 1
ATOM 1455 O O . HIS A 1 181 ? 0.121 23.180 -12.016 1.00 91.00 181 HIS A O 1
ATOM 1461 N N . THR A 1 182 ? -1.172 23.803 -13.734 1.00 91.00 182 THR A N 1
ATOM 1462 C CA . THR A 1 182 ? -2.430 23.369 -13.107 1.00 91.00 182 THR A CA 1
ATOM 1463 C C . THR A 1 182 ? -2.473 21.857 -12.875 1.00 91.00 182 THR A C 1
ATOM 1465 O O . THR A 1 182 ? -3.010 21.410 -11.861 1.00 91.00 182 THR A O 1
ATOM 1468 N N . ALA A 1 183 ? -1.887 21.059 -13.774 1.00 91.12 183 ALA A N 1
ATOM 1469 C CA . ALA A 1 183 ? -1.821 19.612 -13.597 1.00 91.12 183 ALA A CA 1
ATOM 1470 C C . ALA A 1 183 ? -0.871 19.247 -12.453 1.00 91.12 183 ALA A C 1
ATOM 1472 O O . ALA A 1 183 ? -1.275 18.501 -11.570 1.00 91.12 183 ALA A O 1
ATOM 1473 N N . TYR A 1 184 ? 0.331 19.829 -12.400 1.00 92.19 184 TYR A N 1
ATOM 1474 C CA . TYR A 1 184 ? 1.267 19.601 -11.291 1.00 92.19 184 TYR A CA 1
ATOM 1475 C C . TYR A 1 184 ? 0.695 20.037 -9.939 1.00 92.19 184 TYR A C 1
ATOM 1477 O O . TYR A 1 184 ? 0.822 19.321 -8.948 1.00 92.19 184 TYR A O 1
ATOM 1485 N N . LEU A 1 185 ? -0.007 21.174 -9.897 1.00 93.06 185 LEU A N 1
ATOM 1486 C CA . LEU A 1 185 ? -0.697 21.607 -8.686 1.00 93.06 185 LEU A CA 1
ATOM 1487 C C . LEU A 1 185 ? -1.763 20.584 -8.264 1.00 93.06 185 LEU A C 1
ATOM 1489 O O . LEU A 1 185 ? -1.863 20.250 -7.084 1.00 93.06 185 LEU A O 1
ATOM 1493 N N . SER A 1 186 ? -2.511 20.041 -9.227 1.00 92.88 186 SER A N 1
ATOM 1494 C CA . SER A 1 186 ? -3.514 19.002 -8.975 1.00 92.88 186 SER A CA 1
ATOM 1495 C C . SER A 1 186 ? -2.885 17.700 -8.473 1.00 92.88 186 SER A C 1
ATOM 1497 O O . SER A 1 186 ? -3.423 17.105 -7.546 1.00 92.88 186 SER A O 1
ATOM 1499 N N . VAL A 1 187 ? -1.727 17.292 -9.008 1.00 93.12 187 VAL A N 1
ATOM 1500 C CA . VAL A 1 187 ? -0.968 16.111 -8.547 1.00 93.12 187 VAL A CA 1
ATOM 1501 C C . VAL A 1 187 ? -0.614 16.219 -7.062 1.00 93.12 187 VAL A C 1
ATOM 1503 O O . VAL A 1 187 ? -0.694 15.226 -6.347 1.00 93.12 187 VAL A O 1
ATOM 1506 N N . LEU A 1 188 ? -0.278 17.416 -6.573 1.00 93.38 188 LEU A N 1
ATOM 1507 C CA . LEU A 1 188 ? 0.031 17.630 -5.156 1.00 93.38 188 LEU A CA 1
ATOM 1508 C C . LEU A 1 188 ? -1.224 17.652 -4.272 1.00 93.38 188 LEU A C 1
ATOM 1510 O O . LEU A 1 188 ? -1.224 17.084 -3.182 1.00 93.38 188 LEU A O 1
ATOM 1514 N N . HIS A 1 189 ? -2.300 18.304 -4.722 1.00 94.56 189 HIS A N 1
ATOM 1515 C CA . HIS A 1 189 ? -3.478 18.549 -3.881 1.00 94.56 189 HIS A CA 1
ATOM 1516 C C . HIS A 1 189 ? -4.488 17.400 -3.877 1.00 94.56 189 HIS A C 1
ATOM 1518 O O . HIS A 1 189 ? -5.142 17.163 -2.859 1.00 94.56 189 HIS A O 1
ATOM 1524 N N . LEU A 1 190 ? -4.612 16.669 -4.985 1.00 95.62 190 LEU A N 1
ATOM 1525 C CA . LEU A 1 190 ? -5.577 15.582 -5.119 1.00 95.62 190 LEU A CA 1
ATOM 1526 C C . LEU A 1 190 ? -5.351 14.458 -4.091 1.00 95.62 190 LEU A C 1
ATOM 1528 O O . LEU A 1 190 ? -6.324 14.095 -3.432 1.00 95.62 190 LEU A O 1
ATOM 1532 N N . PRO A 1 191 ? -4.123 13.947 -3.857 1.00 95.50 191 PRO A N 1
ATOM 1533 C CA . PRO A 1 191 ? -3.893 12.928 -2.836 1.00 95.50 191 PRO A CA 1
ATOM 1534 C C . PRO A 1 191 ? -4.321 13.388 -1.441 1.00 95.50 191 PRO A C 1
ATOM 1536 O O . PRO A 1 191 ? -4.955 12.624 -0.722 1.00 95.50 191 PRO A O 1
ATOM 1539 N N . MET A 1 192 ? -4.046 14.646 -1.073 1.00 95.12 192 MET A N 1
ATOM 1540 C CA . MET A 1 192 ? -4.450 15.206 0.223 1.00 95.12 192 MET A CA 1
ATOM 1541 C C . MET A 1 192 ? -5.976 15.274 0.358 1.00 95.12 192 MET A C 1
ATOM 1543 O O . MET A 1 192 ? -6.532 14.866 1.377 1.00 95.12 192 MET A O 1
ATOM 1547 N N . PHE A 1 193 ? -6.665 15.748 -0.683 1.00 96.44 193 PHE A N 1
ATOM 1548 C CA . PHE A 1 193 ? -8.126 15.810 -0.707 1.00 96.44 193 PHE A CA 1
ATOM 1549 C C . PHE A 1 193 ? -8.763 14.416 -0.617 1.00 96.44 193 PHE A C 1
ATOM 1551 O O . PHE A 1 193 ? -9.656 14.190 0.198 1.00 96.44 193 PHE A O 1
ATOM 1558 N N . LEU A 1 194 ? -8.279 13.461 -1.412 1.00 96.62 194 LEU A N 1
ATOM 1559 C CA . LEU A 1 194 ? -8.785 12.089 -1.410 1.00 96.62 194 LEU A CA 1
ATOM 1560 C C . LEU A 1 194 ? -8.442 11.342 -0.114 1.00 96.62 194 LEU A C 1
ATOM 1562 O O . LEU A 1 194 ? -9.221 10.505 0.341 1.00 96.62 194 LEU A O 1
ATOM 1566 N N . TRP A 1 195 ? -7.320 11.670 0.529 1.00 96.31 195 TRP A N 1
ATOM 1567 C CA . TRP A 1 195 ? -6.994 11.169 1.862 1.00 96.31 195 TRP A CA 1
ATOM 1568 C C . TRP A 1 195 ? -7.989 11.679 2.912 1.00 96.31 195 TRP A C 1
ATOM 1570 O O . TRP A 1 195 ? -8.502 10.893 3.706 1.00 96.31 195 TRP A O 1
ATOM 1580 N N . LEU A 1 196 ? -8.354 12.966 2.871 1.00 93.44 196 LEU A N 1
ATOM 1581 C CA . LEU A 1 196 ? -9.413 13.526 3.722 1.00 93.44 196 LEU A CA 1
ATOM 1582 C C . LEU A 1 196 ? -10.787 12.906 3.429 1.00 93.44 196 LEU A C 1
ATOM 1584 O O . LEU A 1 196 ? -11.573 12.674 4.344 1.00 93.44 196 LEU A O 1
ATOM 1588 N N . LEU A 1 197 ? -11.080 12.583 2.171 1.00 94.19 197 LEU A N 1
ATOM 1589 C CA . LEU A 1 197 ? -12.296 11.853 1.818 1.00 94.19 197 LEU A CA 1
ATOM 1590 C C . LEU A 1 197 ? -12.287 10.425 2.392 1.00 94.19 197 LEU A C 1
ATOM 1592 O O . LEU A 1 197 ? -13.293 9.954 2.921 1.00 94.19 197 LEU A O 1
ATOM 1596 N N . THR A 1 198 ? -11.129 9.764 2.364 1.00 93.31 198 THR A N 1
ATOM 1597 C CA . THR A 1 198 ? -10.912 8.458 3.008 1.00 93.31 198 THR A CA 1
ATOM 1598 C C . THR A 1 198 ? -11.067 8.572 4.531 1.00 93.31 198 THR A C 1
ATOM 1600 O O . THR A 1 198 ? -11.639 7.684 5.160 1.00 93.31 198 THR A O 1
ATOM 1603 N N . ALA A 1 199 ? -10.676 9.705 5.125 1.00 87.94 199 ALA A N 1
ATOM 1604 C CA . ALA A 1 199 ? -10.926 10.037 6.528 1.00 87.94 199 ALA A CA 1
ATOM 1605 C C . ALA A 1 199 ? -12.413 10.048 6.881 1.00 87.94 199 ALA A C 1
ATOM 1607 O O . ALA A 1 199 ? -12.788 9.611 7.964 1.00 87.94 199 ALA A O 1
ATOM 1608 N N . ALA A 1 200 ? -13.273 10.535 5.984 1.00 88.81 200 ALA A N 1
ATOM 1609 C CA . ALA A 1 200 ? -14.715 10.534 6.209 1.00 88.81 200 ALA A CA 1
ATOM 1610 C C . ALA A 1 200 ? -15.267 9.100 6.280 1.00 88.81 200 ALA A C 1
ATOM 1612 O O . ALA A 1 200 ? -16.076 8.806 7.162 1.00 88.81 200 ALA A O 1
ATOM 1613 N N . ALA A 1 201 ? -14.769 8.192 5.430 1.00 90.50 201 ALA A N 1
ATOM 1614 C CA . ALA A 1 201 ? -15.066 6.759 5.526 1.00 90.50 201 ALA A CA 1
ATOM 1615 C C . ALA A 1 201 ? -14.482 6.132 6.810 1.00 90.50 201 ALA A C 1
ATOM 1617 O O . ALA A 1 201 ? -15.104 5.267 7.420 1.00 90.50 201 ALA A O 1
ATOM 1618 N N . TYR A 1 202 ? -13.310 6.597 7.253 1.00 89.69 202 TYR A N 1
ATOM 1619 C CA . TYR A 1 202 ? -12.653 6.133 8.475 1.00 89.69 202 TYR A CA 1
ATOM 1620 C C . TYR A 1 202 ? -13.239 6.709 9.772 1.00 89.69 202 TYR A C 1
ATOM 1622 O O . TYR A 1 202 ? -13.114 6.085 10.810 1.00 89.69 202 TYR A O 1
ATOM 1630 N N . ILE A 1 203 ? -13.841 7.893 9.818 1.00 86.31 203 ILE A N 1
ATOM 1631 C CA . ILE A 1 203 ? -14.385 8.442 11.076 1.00 86.31 203 ILE A CA 1
ATOM 1632 C C . ILE A 1 203 ? -15.896 8.216 11.153 1.00 86.31 203 ILE A C 1
ATOM 1634 O O . ILE A 1 203 ? -16.437 7.968 12.232 1.00 86.31 203 ILE A O 1
ATOM 1638 N N . GLY A 1 204 ? -16.592 8.250 10.015 1.00 82.75 204 GLY A N 1
ATOM 1639 C CA . GLY A 1 204 ? -18.042 8.138 9.973 1.00 82.75 204 GLY A CA 1
ATOM 1640 C C . GLY A 1 204 ? -18.729 9.310 10.680 1.00 82.75 204 GLY A C 1
ATOM 1641 O O . GLY A 1 204 ? -18.379 10.473 10.482 1.00 82.75 204 GLY A O 1
ATOM 1642 N N . ARG A 1 205 ? -19.733 9.010 11.514 1.00 75.94 205 ARG A N 1
ATOM 1643 C CA . ARG A 1 205 ? -20.584 10.026 12.165 1.00 75.94 205 ARG A CA 1
ATOM 1644 C C . ARG A 1 205 ? -19.894 10.808 13.290 1.00 75.94 205 ARG A C 1
ATOM 1646 O O . ARG A 1 205 ? -20.389 11.866 13.659 1.00 75.94 205 ARG A O 1
ATOM 1653 N N . ASP A 1 206 ? -18.747 10.346 13.789 1.00 74.19 206 ASP A N 1
ATOM 1654 C CA . ASP A 1 206 ? -18.023 10.977 14.905 1.00 74.19 206 ASP A CA 1
ATOM 1655 C C . ASP A 1 206 ? -17.020 12.069 14.456 1.00 74.19 206 ASP A C 1
ATOM 1657 O O . ASP A 1 206 ? -16.119 12.469 15.189 1.00 74.19 206 ASP A O 1
ATOM 1661 N N . TRP A 1 207 ? -17.147 12.589 13.227 1.00 76.75 207 TRP A N 1
ATOM 1662 C CA . TRP A 1 207 ? -16.222 13.599 12.677 1.00 76.75 207 TRP A CA 1
ATOM 1663 C C . TRP A 1 207 ? -16.236 14.934 13.448 1.00 76.75 207 TRP A C 1
ATOM 1665 O O . TRP A 1 207 ? -15.264 15.700 13.442 1.00 76.75 207 TRP A O 1
ATOM 1675 N N . GLN A 1 208 ? -17.344 15.237 14.124 1.00 75.62 208 GLN A N 1
ATOM 1676 C CA . GLN A 1 208 ? -17.465 16.429 14.966 1.00 75.62 208 GLN A CA 1
ATOM 1677 C C . GLN A 1 208 ? -16.831 16.238 16.354 1.00 75.62 208 GLN A C 1
ATOM 1679 O O . GLN A 1 208 ? -16.517 17.229 17.013 1.00 75.62 208 GLN A O 1
ATOM 1684 N N . GLY A 1 209 ? -16.578 14.994 16.772 1.00 81.25 209 GLY A N 1
ATOM 1685 C CA . GLY A 1 209 ? -15.937 14.665 18.038 1.00 81.25 209 GLY A CA 1
ATOM 1686 C C . GLY A 1 209 ? -14.428 14.920 18.020 1.00 81.25 209 GLY A C 1
ATOM 1687 O O . GLY A 1 209 ? -13.720 14.609 17.058 1.00 81.25 209 GLY A O 1
ATOM 1688 N N . ARG A 1 210 ? -13.894 15.455 19.127 1.00 82.62 210 ARG A N 1
ATOM 1689 C CA . ARG A 1 210 ? -12.442 15.661 19.307 1.00 82.62 210 ARG A CA 1
ATOM 1690 C C . ARG A 1 210 ? -11.664 14.342 19.218 1.00 82.62 210 ARG A C 1
ATOM 1692 O O . ARG A 1 210 ? -10.574 14.319 18.648 1.00 82.62 210 ARG A O 1
ATOM 1699 N N . GLN A 1 211 ? -12.239 13.255 19.735 1.00 80.19 211 GLN A N 1
ATOM 1700 C CA . GLN A 1 211 ? -11.615 11.933 19.731 1.00 80.19 211 GLN A CA 1
ATOM 1701 C C . GLN A 1 211 ? -11.491 11.358 18.314 1.00 80.19 211 GLN A C 1
ATOM 1703 O O . GLN A 1 211 ? -10.417 10.885 17.948 1.00 80.19 211 GLN A O 1
ATOM 1708 N N . GLY A 1 212 ? -12.546 11.455 17.495 1.00 80.88 212 GLY A N 1
ATOM 1709 C CA . GLY A 1 212 ? -12.530 10.996 16.104 1.00 80.88 212 GLY A CA 1
ATOM 1710 C C . GLY A 1 212 ? -11.411 11.649 15.290 1.00 80.88 212 GLY A C 1
ATOM 1711 O O . GLY A 1 212 ? -10.614 10.955 14.659 1.00 80.88 212 GLY A O 1
ATOM 1712 N N . ARG A 1 213 ? -11.275 12.978 15.386 1.00 85.19 213 ARG A N 1
ATOM 1713 C CA . ARG A 1 213 ? -10.222 13.737 14.686 1.00 85.19 213 ARG A CA 1
ATOM 1714 C C . ARG A 1 213 ? -8.815 13.349 15.134 1.00 85.19 213 ARG A C 1
ATOM 1716 O O . ARG A 1 213 ? -7.949 13.143 14.289 1.00 85.19 213 ARG A O 1
ATOM 1723 N N . MET A 1 214 ? -8.593 13.217 16.444 1.00 84.81 214 MET A N 1
ATOM 1724 C CA . MET A 1 214 ? -7.288 12.810 16.976 1.00 84.81 214 MET A CA 1
ATOM 1725 C C . MET A 1 214 ? -6.913 11.397 16.511 1.00 84.81 214 MET A C 1
ATOM 1727 O O . MET A 1 214 ? -5.790 11.166 16.066 1.00 84.81 214 MET A O 1
ATOM 1731 N N . ASN A 1 215 ? -7.877 10.473 16.529 1.00 84.88 215 ASN A N 1
ATOM 1732 C CA . ASN A 1 215 ? -7.678 9.112 16.040 1.00 84.88 215 ASN A CA 1
ATOM 1733 C C . ASN A 1 215 ? -7.311 9.084 14.551 1.00 84.88 215 ASN A C 1
ATOM 1735 O O . ASN A 1 215 ? -6.505 8.252 14.150 1.00 84.88 215 ASN A O 1
ATOM 1739 N N . PHE A 1 216 ? -7.876 9.975 13.730 1.00 88.19 216 PHE A N 1
ATOM 1740 C CA . PHE A 1 216 ? -7.528 10.056 12.310 1.00 88.19 216 PHE A CA 1
ATOM 1741 C C . PHE A 1 216 ? -6.140 10.651 12.058 1.00 88.19 216 PHE A C 1
ATOM 1743 O O . PHE A 1 216 ? -5.423 10.163 11.186 1.00 88.19 216 PHE A O 1
ATOM 1750 N N . ILE A 1 217 ? -5.733 11.668 12.824 1.00 88.94 217 ILE A N 1
ATOM 1751 C CA . ILE A 1 217 ? -4.373 12.221 12.730 1.00 88.94 217 ILE A CA 1
ATOM 1752 C C . ILE A 1 217 ? -3.350 11.135 13.074 1.00 88.94 217 ILE A C 1
ATOM 1754 O O . ILE A 1 217 ? -2.412 10.912 12.309 1.00 88.94 217 ILE A O 1
ATOM 1758 N N . ARG A 1 218 ? -3.574 10.408 14.176 1.00 87.56 218 ARG A N 1
ATOM 1759 C CA . ARG A 1 218 ? -2.741 9.267 14.571 1.00 87.56 218 ARG A CA 1
ATOM 1760 C C . ARG A 1 218 ? -2.696 8.197 13.480 1.00 87.56 218 ARG A C 1
ATOM 1762 O O . ARG A 1 218 ? -1.615 7.831 13.036 1.00 87.56 218 ARG A O 1
ATOM 1769 N N . PHE A 1 219 ? -3.865 7.763 13.012 1.00 89.62 219 PHE A N 1
ATOM 1770 C CA . PHE A 1 219 ? -4.002 6.782 11.936 1.00 89.62 219 PHE A CA 1
ATOM 1771 C C . PHE A 1 219 ? -3.254 7.201 10.662 1.00 89.62 219 PHE A C 1
ATOM 1773 O O . PHE A 1 219 ? -2.603 6.376 10.028 1.00 89.62 219 PHE A O 1
ATOM 1780 N N . SER A 1 220 ? -3.311 8.485 10.296 1.00 92.69 220 SER A N 1
ATOM 1781 C CA . SER A 1 220 ? -2.609 9.014 9.123 1.00 92.69 220 SER A CA 1
ATOM 1782 C C . SER A 1 220 ? -1.094 8.942 9.286 1.00 92.69 220 SER A C 1
ATOM 1784 O O . SER A 1 220 ? -0.407 8.481 8.377 1.00 92.69 220 SER A O 1
ATOM 1786 N N . GLY A 1 221 ? -0.578 9.350 10.450 1.00 90.50 221 GLY A N 1
ATOM 1787 C CA . GLY A 1 221 ? 0.847 9.249 10.763 1.00 90.50 221 GLY A CA 1
ATOM 1788 C C . GLY A 1 221 ? 1.336 7.800 10.779 1.00 90.50 221 GLY A C 1
ATOM 1789 O O . GLY A 1 221 ? 2.350 7.485 10.164 1.00 90.50 221 GLY A O 1
ATOM 1790 N N . GLU A 1 222 ? 0.583 6.899 11.409 1.00 89.06 222 GLU A N 1
ATOM 1791 C CA . GLU A 1 222 ? 0.903 5.470 11.442 1.00 89.06 222 GLU A CA 1
ATOM 1792 C C . GLU A 1 222 ? 0.860 4.855 10.037 1.00 89.06 222 GLU A C 1
ATOM 1794 O O . GLU A 1 222 ? 1.816 4.190 9.646 1.00 89.06 222 GLU A O 1
ATOM 1799 N N . THR A 1 223 ? -0.175 5.136 9.234 1.00 92.06 223 THR A N 1
ATOM 1800 C CA . THR A 1 223 ? -0.270 4.651 7.843 1.00 92.06 223 THR A CA 1
ATOM 1801 C C . THR A 1 223 ? 0.922 5.114 7.012 1.00 92.06 223 THR A C 1
ATOM 1803 O O . THR A 1 223 ? 1.464 4.333 6.234 1.00 92.06 223 THR A O 1
ATOM 1806 N N . PHE A 1 224 ? 1.359 6.364 7.184 1.00 93.00 224 PHE A N 1
ATOM 1807 C CA . PHE A 1 224 ? 2.535 6.884 6.494 1.00 93.00 224 PHE A CA 1
ATOM 1808 C C . PHE A 1 224 ? 3.812 6.132 6.897 1.00 93.00 224 PHE A C 1
ATOM 1810 O O . PHE A 1 224 ? 4.558 5.689 6.026 1.00 93.00 224 PHE A O 1
ATOM 1817 N N . ILE A 1 225 ? 4.038 5.928 8.200 1.00 89.44 225 ILE A N 1
ATOM 1818 C CA . ILE A 1 225 ? 5.215 5.209 8.715 1.00 89.44 225 ILE A CA 1
ATOM 1819 C C . ILE A 1 225 ? 5.227 3.754 8.224 1.00 89.44 225 ILE A C 1
ATOM 1821 O O . ILE A 1 225 ? 6.231 3.307 7.668 1.00 89.44 225 ILE A O 1
ATOM 1825 N N . TYR A 1 226 ? 4.111 3.027 8.379 1.00 88.38 226 TYR A N 1
ATOM 1826 C CA . TYR A 1 226 ? 3.976 1.662 7.859 1.00 88.38 226 TYR A CA 1
ATOM 1827 C C . TYR A 1 226 ? 4.201 1.632 6.341 1.00 88.38 226 TYR A C 1
ATOM 1829 O O . TYR A 1 226 ? 4.922 0.766 5.850 1.00 88.38 226 TYR A O 1
ATOM 1837 N N . GLY A 1 227 ? 3.646 2.607 5.613 1.00 92.25 227 GLY A N 1
ATOM 1838 C CA . GLY A 1 227 ? 3.733 2.692 4.158 1.00 92.25 227 GLY A CA 1
ATOM 1839 C C . GLY A 1 227 ? 5.167 2.814 3.678 1.00 92.25 227 GLY A C 1
ATOM 1840 O O . GLY A 1 227 ? 5.601 2.027 2.840 1.00 92.25 227 GLY A O 1
ATOM 1841 N N . VAL A 1 228 ? 5.924 3.749 4.256 1.00 93.19 228 VAL A N 1
ATOM 1842 C CA . VAL A 1 228 ? 7.344 3.946 3.936 1.00 93.19 228 VAL A CA 1
ATOM 1843 C C . VAL A 1 228 ? 8.161 2.697 4.269 1.00 93.19 228 VAL A C 1
ATOM 1845 O O . VAL A 1 228 ? 8.981 2.278 3.455 1.00 93.19 228 VAL A O 1
ATOM 1848 N N . LEU A 1 229 ? 7.922 2.063 5.421 1.00 89.69 229 LEU A N 1
ATOM 1849 C CA . LEU A 1 229 ? 8.683 0.885 5.841 1.00 89.69 229 LEU A CA 1
ATOM 1850 C C . LEU A 1 229 ? 8.416 -0.337 4.948 1.00 89.69 229 LEU A C 1
ATOM 1852 O O . LEU A 1 229 ? 9.353 -1.023 4.539 1.00 89.69 229 LEU A O 1
ATOM 1856 N N . VAL A 1 230 ? 7.150 -0.603 4.613 1.00 91.62 230 VAL A N 1
ATOM 1857 C CA . VAL A 1 230 ? 6.793 -1.701 3.703 1.00 91.62 230 VAL A CA 1
ATOM 1858 C C . VAL A 1 230 ? 7.318 -1.411 2.296 1.00 91.62 230 VAL A C 1
ATOM 1860 O O . VAL A 1 230 ? 7.887 -2.304 1.675 1.00 91.62 230 VAL A O 1
ATOM 1863 N N . MET A 1 231 ? 7.221 -0.168 1.813 1.00 94.69 231 MET A N 1
ATOM 1864 C CA . MET A 1 231 ? 7.799 0.215 0.522 1.00 94.69 231 MET A CA 1
ATOM 1865 C C . MET A 1 231 ? 9.313 0.044 0.474 1.00 94.69 231 MET A C 1
ATOM 1867 O O . MET A 1 231 ? 9.825 -0.464 -0.519 1.00 94.69 231 MET A O 1
ATOM 1871 N N . ALA A 1 232 ? 10.028 0.404 1.539 1.00 93.00 232 ALA A N 1
ATOM 1872 C CA . ALA A 1 232 ? 11.464 0.169 1.624 1.00 93.00 232 ALA A CA 1
ATOM 1873 C C . ALA A 1 232 ? 11.788 -1.327 1.492 1.00 93.00 232 ALA A C 1
ATOM 1875 O O . ALA A 1 232 ? 12.676 -1.694 0.728 1.00 93.00 232 ALA A O 1
ATOM 1876 N N . GLY A 1 233 ? 11.018 -2.199 2.152 1.00 91.50 233 GLY A N 1
ATOM 1877 C CA . GLY A 1 233 ? 11.154 -3.647 1.990 1.00 91.50 233 GLY A CA 1
ATOM 1878 C C . GLY A 1 233 ? 10.902 -4.122 0.552 1.00 91.50 233 GLY A C 1
ATOM 1879 O O . GLY A 1 233 ? 11.664 -4.943 0.045 1.00 91.50 233 GLY A O 1
ATOM 1880 N N . VAL A 1 234 ? 9.883 -3.583 -0.133 1.00 95.38 234 VAL A N 1
ATOM 1881 C CA . VAL A 1 234 ? 9.599 -3.895 -1.551 1.00 95.38 234 VAL A CA 1
ATOM 1882 C C . VAL A 1 234 ? 10.760 -3.466 -2.450 1.00 95.38 234 VAL A C 1
ATOM 1884 O O . VAL A 1 234 ? 11.166 -4.232 -3.322 1.00 95.38 234 VAL A O 1
ATOM 1887 N N . VAL A 1 235 ? 11.317 -2.273 -2.228 1.00 95.31 235 VAL A N 1
ATOM 1888 C CA . VAL A 1 235 ? 12.471 -1.763 -2.983 1.00 95.31 235 VAL A CA 1
ATOM 1889 C C . VAL A 1 235 ? 13.697 -2.641 -2.755 1.00 95.31 235 VAL A C 1
ATOM 1891 O O . VAL A 1 235 ? 14.321 -3.060 -3.724 1.00 95.31 235 VAL A O 1
ATOM 1894 N N . VAL A 1 236 ? 14.017 -2.976 -1.502 1.00 92.94 236 VAL A N 1
ATOM 1895 C CA . VAL A 1 236 ? 15.158 -3.847 -1.170 1.00 92.94 236 VAL A CA 1
ATOM 1896 C C . VAL A 1 236 ? 15.004 -5.225 -1.813 1.00 92.94 236 VAL A C 1
ATOM 1898 O O . VAL A 1 236 ? 15.944 -5.710 -2.436 1.00 92.94 236 VAL A O 1
ATOM 1901 N N . LEU A 1 237 ? 13.817 -5.836 -1.723 1.00 93.12 237 LEU A N 1
ATOM 1902 C CA . LEU A 1 237 ? 13.523 -7.107 -2.388 1.00 93.12 237 LEU A CA 1
ATOM 1903 C C . LEU A 1 237 ? 13.691 -6.999 -3.911 1.00 93.12 237 LEU A C 1
ATOM 1905 O O . LEU A 1 237 ? 14.270 -7.892 -4.527 1.00 93.12 237 LEU A O 1
ATOM 1909 N N . GLY A 1 238 ? 13.208 -5.911 -4.516 1.00 95.06 238 GLY A N 1
ATOM 1910 C CA . GLY A 1 238 ? 13.310 -5.673 -5.954 1.00 95.06 238 GLY A CA 1
ATOM 1911 C C . GLY A 1 238 ? 14.751 -5.521 -6.430 1.00 95.06 238 GLY A C 1
ATOM 1912 O O . GLY A 1 238 ? 15.168 -6.253 -7.321 1.00 95.06 238 GLY A O 1
ATOM 1913 N N . LEU A 1 239 ? 15.528 -4.641 -5.792 1.00 93.00 239 LEU A N 1
ATOM 1914 C CA . LEU A 1 239 ? 16.946 -4.435 -6.110 1.00 93.00 239 LEU A CA 1
ATOM 1915 C C . LEU A 1 239 ? 17.756 -5.722 -5.947 1.00 93.00 239 LEU A C 1
ATOM 1917 O O . LEU A 1 239 ? 18.577 -6.056 -6.796 1.00 93.00 239 LEU A O 1
ATOM 1921 N N . PHE A 1 240 ? 17.483 -6.476 -4.883 1.00 91.75 240 PHE A N 1
ATOM 1922 C CA . PHE A 1 240 ? 18.117 -7.767 -4.671 1.00 91.75 240 PHE A CA 1
ATOM 1923 C C . PHE A 1 240 ? 17.764 -8.773 -5.778 1.00 91.75 240 PHE A C 1
ATOM 1925 O O . PHE A 1 240 ? 18.641 -9.475 -6.275 1.00 91.75 240 PHE A O 1
ATOM 1932 N N . THR A 1 241 ? 16.496 -8.817 -6.195 1.00 93.44 241 THR A N 1
ATOM 1933 C CA . THR A 1 241 ? 16.045 -9.703 -7.278 1.00 93.44 241 THR A CA 1
ATOM 1934 C C . THR A 1 241 ? 16.727 -9.356 -8.601 1.00 93.44 241 THR A C 1
ATOM 1936 O O . THR A 1 241 ? 17.158 -10.260 -9.309 1.00 93.44 241 THR A O 1
ATOM 1939 N N . ILE A 1 242 ? 16.881 -8.067 -8.916 1.00 93.44 242 ILE A N 1
ATOM 1940 C CA . ILE A 1 242 ? 17.620 -7.625 -10.108 1.00 93.44 242 ILE A CA 1
ATOM 1941 C C . ILE A 1 242 ? 19.064 -8.137 -10.042 1.00 93.44 242 ILE A C 1
ATOM 1943 O O . ILE A 1 242 ? 19.490 -8.857 -10.942 1.00 93.44 242 ILE A O 1
ATOM 1947 N N . ALA A 1 243 ? 19.771 -7.876 -8.938 1.00 90.81 243 ALA A N 1
ATOM 1948 C CA . ALA A 1 243 ? 21.179 -8.244 -8.785 1.00 90.81 243 ALA A CA 1
ATOM 1949 C C . ALA A 1 243 ? 21.443 -9.755 -8.950 1.00 90.81 243 ALA A C 1
ATOM 1951 O O . ALA A 1 243 ? 22.394 -10.158 -9.622 1.00 90.81 243 ALA A O 1
ATOM 1952 N N . ILE A 1 244 ? 20.604 -10.620 -8.365 1.00 90.56 244 ILE A N 1
ATOM 1953 C CA . ILE A 1 244 ? 20.806 -12.073 -8.488 1.00 90.56 244 ILE A CA 1
ATOM 1954 C C . ILE A 1 244 ? 20.494 -12.587 -9.895 1.00 90.56 244 ILE A C 1
ATOM 1956 O O . ILE A 1 244 ? 21.233 -13.428 -10.401 1.00 90.56 244 ILE A O 1
ATOM 1960 N N . PHE A 1 245 ? 19.438 -12.103 -10.554 1.00 91.94 245 PHE A N 1
ATOM 1961 C CA . PHE A 1 245 ? 19.074 -12.583 -11.890 1.00 91.94 245 PHE A CA 1
ATOM 1962 C C . PHE A 1 245 ? 20.050 -12.070 -12.955 1.00 91.94 245 PHE A C 1
ATOM 1964 O O . PHE A 1 245 ? 20.423 -12.824 -13.859 1.00 91.94 245 PHE A O 1
ATOM 1971 N N . GLU A 1 246 ? 20.565 -10.854 -12.787 1.00 90.69 246 GLU A N 1
ATOM 1972 C CA . GLU A 1 246 ? 21.607 -10.299 -13.648 1.00 90.69 246 GLU A CA 1
ATOM 1973 C C . GLU A 1 246 ? 22.888 -11.149 -13.604 1.00 90.69 246 GLU A C 1
ATOM 1975 O O . GLU A 1 246 ? 23.489 -11.408 -14.646 1.00 90.69 246 GLU A O 1
ATOM 1980 N N . SER A 1 247 ? 23.247 -11.712 -12.441 1.00 89.06 247 SER A N 1
ATOM 1981 C CA . SER A 1 247 ? 24.424 -12.591 -12.307 1.00 89.06 247 SER A CA 1
ATOM 1982 C C . SER A 1 247 ? 24.359 -13.892 -13.121 1.00 89.06 247 SER A C 1
ATOM 1984 O O . SER A 1 247 ? 25.386 -14.494 -13.428 1.00 89.06 247 SER A O 1
ATOM 1986 N N . ILE A 1 248 ? 23.157 -14.330 -13.508 1.00 89.56 248 ILE A N 1
ATOM 1987 C CA . ILE A 1 248 ? 22.944 -15.461 -14.426 1.00 89.56 248 ILE A CA 1
ATOM 1988 C C . ILE A 1 248 ? 22.582 -14.982 -15.843 1.00 89.56 248 ILE A C 1
ATOM 1990 O O . ILE A 1 248 ? 22.146 -15.763 -16.695 1.00 89.56 248 ILE A O 1
ATOM 1994 N N . GLY A 1 249 ? 22.795 -13.698 -16.134 1.00 88.06 249 GLY A N 1
ATOM 1995 C CA . GLY A 1 249 ? 22.537 -13.060 -17.420 1.00 88.06 249 GLY A CA 1
ATOM 1996 C C . GLY A 1 249 ? 21.060 -13.055 -17.805 1.00 88.06 249 GLY A C 1
ATOM 1997 O O . GLY 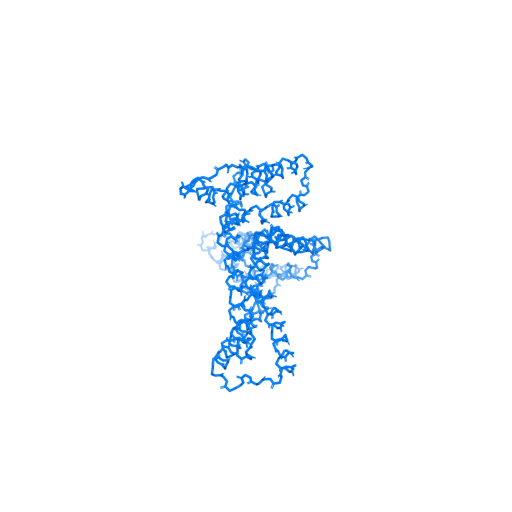A 1 249 ? 20.749 -13.297 -18.972 1.00 88.06 249 GLY A O 1
ATOM 1998 N N . ILE A 1 250 ? 20.165 -12.879 -16.830 1.00 91.00 250 ILE A N 1
ATOM 1999 C CA . ILE A 1 250 ? 18.729 -12.697 -17.047 1.00 91.00 250 ILE A CA 1
ATOM 2000 C C . ILE A 1 250 ? 18.354 -11.298 -16.583 1.00 91.00 250 ILE A C 1
ATOM 2002 O O . ILE A 1 250 ? 18.554 -10.950 -15.423 1.00 91.00 250 ILE A O 1
ATOM 2006 N N . ASP A 1 251 ? 17.767 -10.526 -17.487 1.00 92.31 251 ASP A N 1
ATOM 2007 C CA . ASP A 1 251 ? 17.240 -9.212 -17.158 1.00 92.31 251 ASP A CA 1
ATOM 2008 C C . ASP A 1 251 ? 15.877 -9.350 -16.460 1.00 92.31 251 ASP A C 1
ATOM 2010 O O . ASP A 1 251 ? 14.894 -9.808 -17.050 1.00 92.31 251 ASP A O 1
ATOM 2014 N N . ALA A 1 252 ? 15.845 -9.005 -15.173 1.00 93.56 252 ALA A N 1
ATOM 2015 C CA . ALA A 1 252 ? 14.634 -8.977 -14.361 1.00 93.56 252 ALA A CA 1
ATOM 2016 C C . ALA A 1 252 ? 14.083 -7.554 -14.169 1.00 93.56 252 ALA A C 1
ATOM 2018 O O . ALA A 1 252 ? 13.026 -7.406 -13.552 1.00 93.56 252 ALA A O 1
ATOM 2019 N N . GLU A 1 253 ? 14.759 -6.514 -14.670 1.00 93.25 253 GLU A N 1
ATOM 2020 C CA . GLU A 1 253 ? 14.412 -5.114 -14.408 1.00 93.25 253 GLU A CA 1
ATOM 2021 C C . GLU A 1 253 ? 12.987 -4.798 -14.869 1.00 93.25 253 GLU A C 1
ATOM 2023 O O . GLU A 1 253 ? 12.168 -4.321 -14.077 1.00 93.25 253 GLU A O 1
ATOM 2028 N N . ASP A 1 254 ? 12.652 -5.168 -16.106 1.00 90.88 254 ASP A N 1
ATOM 2029 C CA . ASP A 1 254 ? 11.320 -4.955 -16.671 1.00 90.88 254 ASP A CA 1
ATOM 2030 C C . ASP A 1 254 ? 10.228 -5.615 -15.823 1.00 90.88 254 ASP A C 1
ATOM 2032 O O . ASP A 1 254 ? 9.205 -4.994 -15.524 1.00 90.88 254 ASP A O 1
ATOM 2036 N N . PHE A 1 255 ? 10.446 -6.853 -15.370 1.00 92.62 255 PHE A N 1
ATOM 2037 C CA . PHE A 1 255 ? 9.489 -7.545 -14.507 1.00 92.62 255 PHE A CA 1
ATOM 2038 C C . PHE A 1 255 ? 9.319 -6.827 -13.159 1.00 92.62 255 PHE A C 1
ATOM 2040 O O . PHE A 1 255 ? 8.201 -6.666 -12.662 1.00 92.62 255 PHE A O 1
ATOM 2047 N N . ILE A 1 256 ? 10.417 -6.365 -12.564 1.00 94.94 256 ILE A N 1
ATOM 2048 C CA . ILE A 1 256 ? 10.405 -5.705 -11.259 1.00 94.94 256 ILE A CA 1
ATOM 2049 C C . ILE A 1 256 ? 9.697 -4.352 -11.333 1.00 94.94 256 ILE A C 1
ATOM 2051 O O . ILE A 1 256 ? 8.806 -4.084 -10.522 1.00 94.94 256 ILE A O 1
ATOM 2055 N N . VAL A 1 257 ? 10.020 -3.530 -12.329 1.00 91.56 257 VAL A N 1
ATOM 2056 C CA . VAL A 1 257 ? 9.405 -2.211 -12.519 1.00 91.56 257 VAL A CA 1
ATOM 2057 C C . VAL A 1 257 ? 7.930 -2.346 -12.887 1.00 91.56 257 VAL A C 1
ATOM 2059 O O . VAL A 1 257 ? 7.080 -1.667 -12.309 1.00 91.56 257 VAL A O 1
ATOM 2062 N N . GLN A 1 258 ? 7.599 -3.243 -13.818 1.00 90.00 258 GLN A N 1
ATOM 2063 C CA . GLN A 1 258 ? 6.236 -3.368 -14.326 1.00 90.00 258 GLN A CA 1
ATOM 2064 C C . GLN A 1 258 ? 5.301 -4.134 -13.392 1.00 90.00 258 GLN A C 1
ATOM 2066 O O . GLN A 1 258 ? 4.097 -3.902 -13.447 1.00 90.00 258 GLN A O 1
ATOM 2071 N N . TYR A 1 259 ? 5.798 -5.039 -12.550 1.00 93.31 259 TYR A N 1
ATOM 2072 C CA . TYR A 1 259 ? 4.939 -5.862 -11.698 1.00 93.31 259 TYR A CA 1
ATOM 2073 C C . TYR A 1 259 ? 5.246 -5.660 -10.220 1.00 93.31 259 TYR A C 1
ATOM 2075 O O . TYR A 1 259 ? 4.368 -5.206 -9.481 1.00 93.31 259 TYR A O 1
ATOM 2083 N N . LEU A 1 260 ? 6.469 -5.955 -9.773 1.00 94.81 260 LEU A N 1
ATOM 2084 C CA . LEU A 1 260 ? 6.779 -5.935 -8.341 1.00 94.81 260 LEU A CA 1
ATOM 2085 C C . LEU A 1 260 ? 6.551 -4.551 -7.724 1.00 94.81 260 LEU A C 1
ATOM 2087 O O . LEU A 1 260 ? 5.927 -4.462 -6.671 1.00 94.81 260 LEU A O 1
ATOM 2091 N N . PHE A 1 261 ? 6.994 -3.470 -8.365 1.00 94.75 261 PHE A N 1
ATOM 2092 C CA . PHE A 1 261 ? 6.831 -2.121 -7.818 1.00 94.75 261 PHE A CA 1
ATOM 2093 C C . PHE A 1 261 ? 5.389 -1.619 -7.867 1.00 94.75 261 PHE A C 1
ATOM 2095 O O . PHE A 1 261 ? 4.944 -0.965 -6.925 1.00 94.75 261 PHE A O 1
ATOM 2102 N N . ILE A 1 262 ? 4.619 -1.979 -8.896 1.00 94.62 262 ILE A N 1
ATOM 2103 C CA . ILE A 1 262 ? 3.210 -1.578 -9.000 1.00 94.62 262 ILE A CA 1
ATOM 2104 C C . ILE A 1 262 ? 2.363 -2.308 -7.958 1.00 94.62 262 ILE A C 1
ATOM 2106 O O . ILE A 1 262 ? 1.699 -1.680 -7.127 1.00 94.62 262 ILE A O 1
ATOM 2110 N N . TYR A 1 263 ? 2.399 -3.642 -7.969 1.00 96.12 263 TYR A N 1
ATOM 2111 C CA . TYR A 1 263 ? 1.614 -4.454 -7.041 1.00 96.12 263 TYR A CA 1
ATOM 2112 C C . TYR A 1 263 ? 2.153 -4.356 -5.613 1.00 96.12 263 TYR A C 1
ATOM 2114 O O . TYR A 1 263 ? 1.366 -4.304 -4.668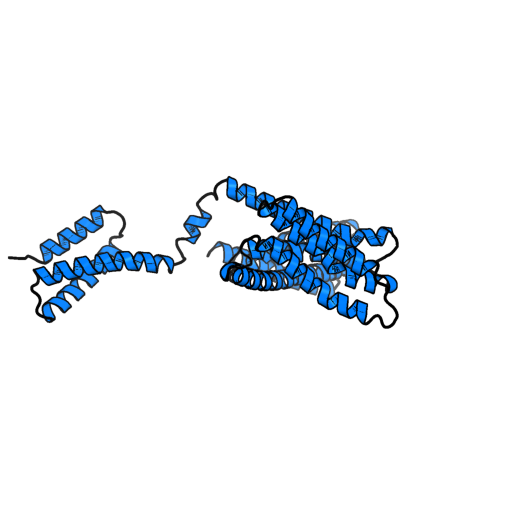 1.00 96.12 263 TYR A O 1
ATOM 2122 N N . GLY A 1 264 ? 3.472 -4.264 -5.441 1.00 94.94 264 GLY A N 1
ATOM 2123 C CA . GLY A 1 264 ? 4.118 -4.015 -4.154 1.00 94.94 264 GLY A CA 1
ATOM 2124 C C . GLY A 1 264 ? 3.761 -2.643 -3.588 1.00 94.94 264 GLY A C 1
ATOM 2125 O O . GLY A 1 264 ? 3.439 -2.555 -2.408 1.00 94.94 264 GLY A O 1
ATOM 2126 N N . GLY A 1 265 ? 3.688 -1.608 -4.431 1.00 95.25 265 GLY A N 1
ATOM 2127 C CA . GLY A 1 265 ? 3.199 -0.273 -4.077 1.00 95.25 265 GLY A CA 1
ATOM 2128 C C . GLY A 1 265 ? 1.765 -0.267 -3.565 1.00 95.25 265 GLY A C 1
ATOM 2129 O O . GLY A 1 265 ? 1.476 0.233 -2.474 1.00 95.25 265 GLY A O 1
ATOM 2130 N N . CYS A 1 266 ? 0.864 -0.892 -4.322 1.00 97.00 266 CYS A N 1
ATOM 2131 C CA . CYS A 1 266 ? -0.539 -1.028 -3.932 1.00 97.00 266 CYS A CA 1
ATOM 2132 C C . CYS A 1 266 ? -0.692 -1.845 -2.642 1.00 97.00 266 CYS A C 1
ATOM 2134 O O . CYS A 1 266 ? -1.468 -1.481 -1.757 1.00 97.00 266 CYS A O 1
ATOM 2136 N N . THR A 1 267 ? 0.081 -2.927 -2.516 1.00 94.81 267 THR A N 1
ATOM 2137 C CA . THR A 1 267 ? 0.101 -3.772 -1.318 1.00 94.81 267 THR A CA 1
ATOM 2138 C C . THR A 1 267 ? 0.607 -2.992 -0.115 1.00 94.81 267 THR A C 1
ATOM 2140 O O . THR A 1 267 ? -0.032 -3.038 0.929 1.00 94.81 267 THR A O 1
ATOM 2143 N N . ALA A 1 268 ? 1.689 -2.223 -0.249 1.00 94.69 268 ALA A N 1
ATOM 2144 C CA . ALA A 1 268 ? 2.222 -1.407 0.834 1.00 94.69 268 ALA A CA 1
ATOM 2145 C C . ALA A 1 268 ? 1.184 -0.402 1.335 1.00 94.69 268 ALA A C 1
ATOM 2147 O O . ALA A 1 268 ? 0.947 -0.329 2.539 1.00 94.69 268 ALA A O 1
ATOM 2148 N N . ALA A 1 269 ? 0.511 0.309 0.428 1.00 95.81 269 ALA A N 1
ATOM 2149 C CA . ALA A 1 269 ? -0.545 1.252 0.778 1.00 95.81 269 ALA A CA 1
ATOM 2150 C C . ALA A 1 269 ? -1.709 0.572 1.523 1.00 95.81 269 ALA A C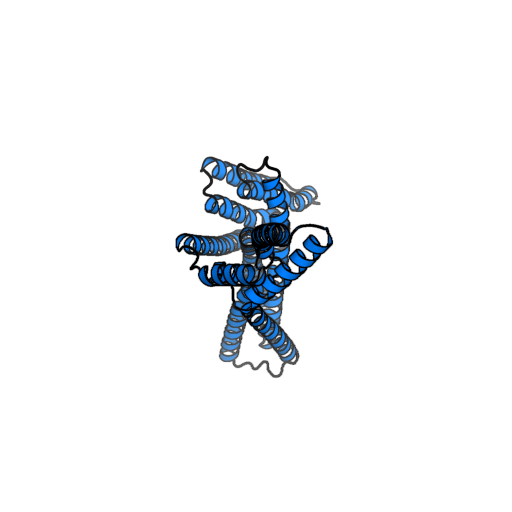 1
ATOM 2152 O O . ALA A 1 269 ? -2.086 1.009 2.611 1.00 95.81 269 ALA A O 1
ATOM 2153 N N . MET A 1 270 ? -2.241 -0.532 0.987 1.00 95.75 270 MET A N 1
ATOM 2154 C CA . MET A 1 270 ? -3.380 -1.234 1.592 1.00 95.75 270 MET A CA 1
ATOM 2155 C C . MET A 1 270 ? -3.027 -1.929 2.913 1.00 95.75 270 MET A C 1
ATOM 2157 O O . MET A 1 270 ? -3.792 -1.848 3.875 1.00 95.75 270 MET A O 1
ATOM 2161 N N . VAL A 1 271 ? -1.860 -2.574 2.997 1.00 92.38 271 VAL A N 1
ATOM 2162 C CA . VAL A 1 271 ? -1.370 -3.204 4.233 1.00 92.38 271 VAL A CA 1
ATOM 2163 C C . VAL A 1 271 ? -1.153 -2.154 5.313 1.00 92.38 271 VAL A C 1
ATOM 2165 O O . VAL A 1 271 ? -1.479 -2.399 6.467 1.00 92.38 271 VAL A O 1
ATOM 2168 N N . SER A 1 272 ? -0.675 -0.967 4.951 1.00 92.69 272 SER A N 1
ATOM 2169 C CA . SER A 1 272 ? -0.413 0.107 5.909 1.00 92.69 272 SER A CA 1
ATOM 2170 C C . SER A 1 272 ? -1.694 0.713 6.467 1.00 92.69 272 SER A C 1
ATOM 2172 O O . SER A 1 272 ? -1.779 0.931 7.673 1.00 92.69 272 SER A O 1
ATOM 2174 N N . ILE A 1 273 ? -2.721 0.884 5.627 1.00 93.81 273 ILE A N 1
ATOM 2175 C CA . ILE A 1 273 ? -4.078 1.251 6.062 1.00 93.81 273 ILE A CA 1
ATOM 2176 C C . ILE A 1 273 ? -4.617 0.217 7.058 1.00 93.81 273 ILE A C 1
ATOM 2178 O O . ILE A 1 273 ? -5.142 0.571 8.112 1.00 93.81 273 ILE A O 1
ATOM 2182 N N . TYR A 1 274 ? -4.465 -1.070 6.751 1.00 91.25 274 TYR A N 1
ATOM 2183 C CA . TYR A 1 274 ? -4.927 -2.141 7.627 1.00 91.25 274 TYR A CA 1
ATOM 2184 C C . TYR A 1 274 ? -4.153 -2.207 8.949 1.00 91.25 274 TYR A C 1
ATOM 2186 O O . TYR A 1 274 ? -4.766 -2.312 10.010 1.00 91.25 274 TYR A O 1
ATOM 2194 N N . LEU A 1 275 ? -2.822 -2.115 8.911 1.00 86.44 275 LEU A N 1
ATOM 2195 C CA . LEU A 1 275 ? -1.979 -2.179 10.105 1.00 86.44 275 LEU A CA 1
ATOM 2196 C C . LEU A 1 275 ? -2.205 -0.982 11.032 1.00 86.44 275 LEU A C 1
ATOM 2198 O O . LEU A 1 275 ? -2.296 -1.180 12.243 1.00 86.44 275 LEU A O 1
ATOM 2202 N N . ALA A 1 276 ? -2.346 0.226 10.480 1.00 87.88 276 ALA A N 1
ATOM 2203 C CA . ALA A 1 276 ? -2.640 1.430 11.254 1.00 87.88 276 ALA A CA 1
ATOM 2204 C C . ALA A 1 276 ? -4.021 1.371 11.931 1.00 87.88 276 ALA A C 1
ATOM 2206 O O . ALA A 1 276 ? -4.188 1.849 13.049 1.00 87.88 276 ALA A O 1
ATOM 2207 N N . ASP A 1 277 ? -5.019 0.750 11.296 1.00 85.81 277 ASP A N 1
ATOM 2208 C CA . ASP A 1 277 ? -6.336 0.548 11.913 1.00 85.81 277 ASP A CA 1
ATOM 2209 C C . ASP A 1 277 ? -6.323 -0.581 12.963 1.00 85.81 277 ASP A C 1
ATOM 2211 O O . ASP A 1 277 ? -6.905 -0.440 14.041 1.00 85.81 277 ASP A O 1
ATOM 2215 N N . ALA A 1 278 ? -5.634 -1.693 12.678 1.00 76.06 278 ALA A N 1
ATOM 2216 C CA . ALA A 1 278 ? -5.595 -2.875 13.539 1.00 76.06 278 ALA A CA 1
ATOM 2217 C C . ALA A 1 278 ? -4.730 -2.688 14.797 1.00 76.06 278 ALA A C 1
ATOM 2219 O O . ALA A 1 278 ? -5.051 -3.230 15.855 1.00 76.06 278 ALA A O 1
ATOM 2220 N N . LYS A 1 279 ? -3.632 -1.928 14.709 1.00 64.31 279 LYS A N 1
ATOM 2221 C CA . LYS A 1 279 ? -2.680 -1.724 15.810 1.00 64.31 279 LYS A CA 1
ATOM 2222 C C . LYS A 1 279 ? -2.725 -0.295 16.331 1.00 64.31 279 LYS A C 1
ATOM 2224 O O . LYS A 1 279 ? -1.733 0.421 16.272 1.00 64.31 279 LYS A O 1
ATOM 2229 N N . LYS A 1 280 ? -3.848 0.075 16.948 1.00 53.06 280 LYS A N 1
ATOM 2230 C CA . LYS A 1 280 ? -4.097 1.411 17.517 1.00 53.06 280 LYS A CA 1
ATOM 2231 C C . LYS A 1 280 ? -3.064 1.956 18.513 1.00 53.06 280 LYS A C 1
ATOM 2233 O O . LYS A 1 280 ? -3.299 3.064 18.985 1.00 53.06 280 LYS A O 1
ATOM 2238 N N . SER A 1 281 ? -1.987 1.254 18.897 1.00 49.22 281 SER A N 1
ATOM 2239 C CA . SER A 1 281 ? -1.001 1.865 19.799 1.00 49.22 281 SER A CA 1
ATOM 2240 C C . SER A 1 281 ? 0.383 1.240 19.996 1.00 49.22 281 SER A C 1
ATOM 2242 O O . SER A 1 281 ? 1.038 1.606 20.969 1.00 49.22 281 SER A O 1
ATOM 2244 N N . ILE A 1 282 ? 0.878 0.338 19.150 1.00 50.34 282 ILE A N 1
ATOM 2245 C CA . ILE A 1 282 ? 2.152 -0.340 19.464 1.00 50.34 282 ILE A CA 1
ATOM 2246 C C . ILE A 1 282 ? 3.154 -0.115 18.340 1.00 50.34 282 ILE A C 1
ATOM 2248 O O . ILE A 1 282 ? 3.346 -0.959 17.465 1.00 50.34 282 ILE A O 1
ATOM 2252 N N . VAL A 1 283 ? 3.797 1.053 18.408 1.00 51.66 283 VAL A N 1
ATOM 2253 C CA . VAL A 1 283 ? 4.998 1.414 17.637 1.00 51.66 283 VAL A CA 1
ATOM 2254 C C . VAL A 1 283 ? 6.152 0.433 17.906 1.00 51.66 283 VAL A C 1
ATOM 2256 O O . VAL A 1 283 ? 7.091 0.333 17.132 1.00 51.66 283 VAL A O 1
ATOM 2259 N N . GLU A 1 284 ? 6.077 -0.364 18.967 1.00 53.28 284 GLU A N 1
ATOM 2260 C CA . GLU A 1 284 ? 7.179 -1.223 19.408 1.00 53.28 284 GLU A CA 1
ATOM 2261 C C . GLU A 1 284 ? 7.301 -2.546 18.630 1.00 53.28 284 GLU A C 1
ATOM 2263 O O . GLU A 1 284 ? 8.265 -3.275 18.815 1.00 53.28 284 GLU A O 1
ATOM 2268 N N . ASN A 1 285 ? 6.384 -2.852 17.700 1.00 63.34 285 ASN A N 1
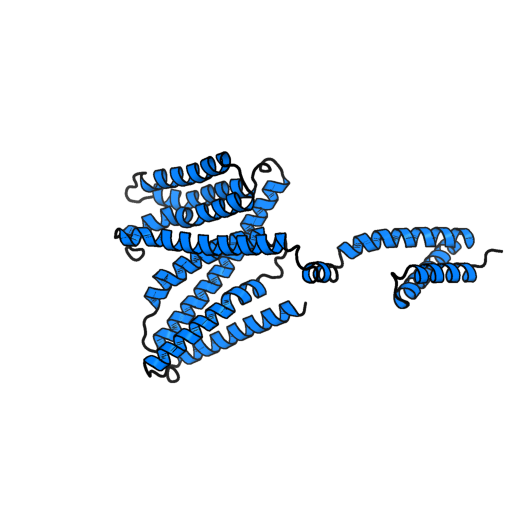ATOM 2269 C CA . ASN A 1 285 ? 6.332 -4.157 17.024 1.00 63.34 285 ASN A CA 1
ATOM 2270 C C . ASN A 1 285 ? 6.249 -4.084 15.485 1.00 63.34 285 ASN A C 1
ATOM 2272 O O . ASN A 1 285 ? 5.565 -4.906 14.871 1.00 63.34 285 ASN A O 1
ATOM 2276 N N . PHE A 1 286 ? 6.920 -3.128 14.827 1.00 70.50 286 PHE A N 1
ATOM 2277 C CA . PHE A 1 286 ? 6.942 -3.053 13.351 1.00 70.50 286 PHE A CA 1
ATOM 2278 C C . PHE A 1 286 ? 7.802 -4.140 12.701 1.00 70.50 286 PHE A C 1
ATOM 2280 O O . PHE A 1 286 ? 7.368 -4.811 11.763 1.00 70.50 286 PHE A O 1
ATOM 2287 N N . ALA A 1 287 ? 9.023 -4.328 13.194 1.00 71.81 287 ALA A N 1
ATOM 2288 C CA . ALA A 1 287 ? 9.991 -5.230 12.580 1.00 71.81 287 ALA A CA 1
ATOM 2289 C C . ALA A 1 287 ? 9.557 -6.717 12.534 1.00 71.81 287 ALA A C 1
ATOM 2291 O O . ALA A 1 287 ? 9.791 -7.338 11.496 1.00 71.81 287 ALA A O 1
ATOM 2292 N N . PRO A 1 288 ? 8.820 -7.301 13.510 1.00 74.62 288 PRO A N 1
ATOM 2293 C CA . PRO A 1 288 ? 8.296 -8.664 13.380 1.00 74.62 288 PRO A CA 1
ATOM 2294 C C . PRO A 1 288 ? 7.212 -8.767 12.304 1.00 74.62 288 PRO A C 1
ATOM 2296 O O . PRO A 1 288 ? 7.063 -9.810 11.671 1.00 74.62 288 PRO A O 1
ATOM 2299 N N . ILE A 1 289 ? 6.421 -7.705 12.102 1.00 77.00 289 ILE A N 1
ATOM 2300 C CA . ILE A 1 289 ? 5.388 -7.668 11.058 1.00 77.00 289 ILE A CA 1
ATOM 2301 C C . ILE A 1 289 ? 6.063 -7.639 9.693 1.00 77.00 289 ILE A C 1
ATOM 2303 O O . ILE A 1 289 ? 5.725 -8.446 8.830 1.00 77.00 289 ILE A O 1
ATOM 2307 N N . LEU A 1 290 ? 7.045 -6.750 9.527 1.00 78.31 290 LEU A N 1
ATOM 2308 C CA . LEU A 1 290 ? 7.829 -6.645 8.304 1.00 78.31 290 LEU A CA 1
ATOM 2309 C C . LEU A 1 290 ? 8.482 -7.990 7.979 1.00 78.31 290 LEU A C 1
ATOM 2311 O O . LEU A 1 290 ? 8.333 -8.513 6.881 1.00 78.31 290 LEU A O 1
ATOM 2315 N N . ALA A 1 291 ? 9.092 -8.622 8.975 1.00 79.50 291 ALA A N 1
ATOM 2316 C CA . ALA A 1 291 ? 9.682 -9.936 8.832 1.00 79.50 291 ALA A CA 1
ATOM 2317 C C . ALA A 1 291 ? 8.699 -11.030 8.410 1.00 79.50 291 ALA A C 1
ATOM 2319 O O . ALA A 1 291 ? 9.011 -11.826 7.527 1.00 79.50 291 ALA A O 1
ATOM 2320 N N . LYS A 1 292 ? 7.493 -11.064 8.982 1.00 81.94 292 LYS A N 1
ATOM 2321 C CA . LYS A 1 292 ? 6.452 -12.021 8.575 1.00 81.94 292 LYS A CA 1
ATOM 2322 C C . LYS A 1 292 ? 5.972 -11.802 7.138 1.00 81.94 292 LYS A C 1
ATOM 2324 O O . LYS A 1 292 ? 5.586 -12.771 6.493 1.00 81.94 292 LYS A O 1
ATOM 2329 N N . ILE A 1 293 ? 6.003 -10.563 6.644 1.00 84.44 293 ILE A N 1
ATOM 2330 C CA . ILE A 1 293 ? 5.634 -10.226 5.262 1.00 84.44 293 ILE A CA 1
ATOM 2331 C C . ILE A 1 293 ? 6.767 -10.588 4.293 1.00 84.44 293 ILE A C 1
ATOM 2333 O O . ILE A 1 293 ? 6.524 -11.232 3.276 1.00 84.44 293 ILE A O 1
ATOM 2337 N N . PHE A 1 294 ? 8.006 -10.201 4.604 1.00 88.19 294 PHE A N 1
ATOM 2338 C CA . PHE A 1 294 ? 9.123 -10.289 3.663 1.00 88.19 294 PHE A CA 1
ATOM 2339 C C . PHE A 1 294 ? 9.847 -11.638 3.672 1.00 88.19 294 PHE A C 1
ATOM 2341 O O . PHE A 1 294 ? 10.262 -12.081 2.606 1.00 88.19 294 PHE A O 1
ATOM 2348 N N . SER A 1 295 ? 9.940 -12.345 4.805 1.00 87.00 295 SER A N 1
ATOM 2349 C CA . SER A 1 295 ? 10.549 -13.688 4.863 1.00 87.00 295 SER A CA 1
ATOM 2350 C C . SER A 1 295 ? 10.006 -14.660 3.799 1.00 87.00 295 SER A C 1
ATOM 2352 O O . SER A 1 295 ? 10.814 -15.242 3.071 1.00 87.00 295 SER A O 1
ATOM 2354 N N . PRO A 1 296 ? 8.676 -14.848 3.637 1.00 89.81 296 PRO A N 1
ATOM 2355 C CA . PRO A 1 296 ? 8.157 -15.740 2.599 1.00 89.81 296 PRO A CA 1
ATOM 2356 C C . PRO A 1 296 ? 8.421 -15.220 1.179 1.00 89.81 296 PRO A C 1
ATOM 2358 O O . PRO A 1 296 ? 8.647 -16.023 0.279 1.00 89.81 296 PRO A O 1
ATOM 2361 N N . LEU A 1 297 ? 8.443 -13.900 0.963 1.00 91.62 297 LEU A N 1
ATOM 2362 C CA . LEU A 1 297 ? 8.745 -13.311 -0.348 1.00 91.62 297 LEU A CA 1
ATOM 2363 C C . LEU A 1 297 ? 10.206 -13.542 -0.759 1.00 91.62 297 LEU A C 1
ATOM 2365 O O . LEU A 1 297 ? 10.467 -13.920 -1.903 1.00 91.62 297 LEU A O 1
ATOM 2369 N N . PHE A 1 298 ? 11.151 -13.385 0.172 1.00 90.75 298 PHE A N 1
ATOM 2370 C CA . PHE A 1 298 ? 12.557 -13.730 -0.056 1.00 90.75 298 PHE A CA 1
ATOM 2371 C C . PHE A 1 298 ? 12.724 -15.217 -0.361 1.00 90.75 298 PHE A C 1
ATOM 2373 O O . PHE A 1 298 ? 13.446 -15.570 -1.292 1.00 90.75 298 PHE A O 1
ATOM 2380 N N . LEU A 1 299 ? 12.005 -16.088 0.354 1.00 91.50 299 LEU A N 1
ATOM 2381 C CA . LEU A 1 299 ? 12.011 -17.523 0.075 1.00 91.50 299 LEU A CA 1
ATOM 2382 C C . LEU A 1 299 ? 11.504 -17.828 -1.340 1.00 91.50 299 LEU A C 1
ATOM 2384 O O . LEU A 1 299 ? 12.161 -18.567 -2.067 1.00 91.50 299 LEU A O 1
ATOM 2388 N N . VAL A 1 300 ? 10.374 -17.248 -1.756 1.00 94.25 300 VAL A N 1
ATOM 2389 C CA . VAL A 1 300 ? 9.832 -17.442 -3.114 1.00 94.25 300 VAL A CA 1
ATOM 2390 C C . VAL A 1 300 ? 10.818 -16.956 -4.175 1.00 94.25 300 VAL A C 1
ATOM 2392 O O . VAL A 1 300 ? 11.046 -17.654 -5.163 1.00 94.25 300 VAL A O 1
ATOM 2395 N N . THR A 1 301 ? 11.440 -15.798 -3.956 1.00 93.00 301 THR A N 1
ATOM 2396 C CA . THR A 1 301 ? 12.457 -15.236 -4.858 1.00 93.00 301 THR A CA 1
ATOM 2397 C C . THR A 1 301 ? 13.662 -16.170 -4.972 1.00 93.00 301 THR A C 1
ATOM 2399 O O . THR A 1 301 ? 14.102 -16.472 -6.077 1.00 93.00 301 THR A O 1
ATOM 2402 N N . MET A 1 302 ? 14.140 -16.711 -3.848 1.00 91.00 302 MET A N 1
ATOM 2403 C CA . MET A 1 302 ? 15.246 -17.671 -3.817 1.00 91.00 302 MET A CA 1
ATOM 2404 C C . MET A 1 302 ? 14.927 -18.991 -4.502 1.00 91.00 302 MET A C 1
ATOM 2406 O O . MET A 1 302 ? 15.725 -19.475 -5.300 1.00 91.00 302 MET A O 1
ATOM 2410 N N . VAL A 1 303 ? 13.754 -19.563 -4.240 1.00 94.81 303 VAL A N 1
ATOM 2411 C CA . VAL A 1 303 ? 13.318 -20.793 -4.911 1.00 94.81 303 VAL A CA 1
ATOM 2412 C C . VAL A 1 303 ? 13.189 -20.566 -6.418 1.00 94.81 303 VAL A C 1
ATOM 2414 O O . VAL A 1 303 ? 13.638 -21.401 -7.200 1.00 94.81 303 VAL A O 1
ATOM 2417 N N . SER A 1 304 ? 12.638 -19.421 -6.831 1.00 93.75 304 SER A N 1
ATOM 2418 C CA . SER A 1 304 ? 12.514 -19.055 -8.247 1.00 93.75 304 SER A CA 1
ATOM 2419 C C . SER A 1 304 ? 13.884 -18.901 -8.907 1.00 93.75 304 SER A C 1
ATOM 2421 O O . SER A 1 304 ? 14.118 -19.451 -9.979 1.00 93.75 304 SER A O 1
ATOM 2423 N N . PHE A 1 305 ? 14.817 -18.221 -8.240 1.00 92.06 305 PHE A N 1
ATOM 2424 C CA . PHE A 1 305 ? 16.190 -18.069 -8.706 1.00 92.06 305 PHE A CA 1
ATOM 2425 C C . PHE A 1 305 ? 16.904 -19.420 -8.857 1.00 92.06 305 PHE A C 1
ATOM 2427 O O . PHE A 1 305 ? 17.478 -19.692 -9.908 1.00 92.06 305 PHE A O 1
ATOM 2434 N N . LEU A 1 306 ? 16.812 -20.306 -7.858 1.00 92.25 306 LEU A N 1
ATOM 2435 C CA . LEU A 1 306 ? 17.396 -21.651 -7.917 1.00 92.25 306 LEU A CA 1
ATOM 2436 C C . LEU A 1 306 ? 16.810 -22.487 -9.061 1.00 92.25 306 LEU A C 1
ATOM 2438 O O . LEU A 1 306 ? 17.554 -23.170 -9.764 1.00 92.25 306 LEU A O 1
ATOM 2442 N N . ALA A 1 307 ? 15.494 -22.420 -9.278 1.00 94.19 307 ALA A N 1
ATOM 2443 C CA . ALA A 1 307 ? 14.842 -23.122 -10.380 1.00 94.19 307 ALA A CA 1
ATOM 2444 C C . ALA A 1 307 ? 15.350 -22.633 -11.747 1.00 94.19 307 ALA A C 1
ATOM 2446 O O . ALA A 1 307 ? 15.654 -23.441 -12.624 1.00 94.19 307 ALA A O 1
ATOM 2447 N N . VAL A 1 308 ? 15.493 -21.317 -11.916 1.00 92.69 308 VAL A N 1
ATOM 2448 C CA . VAL A 1 308 ? 15.985 -20.711 -13.161 1.00 92.69 308 VAL A CA 1
ATOM 2449 C C . VAL A 1 308 ? 17.478 -20.984 -13.373 1.00 92.69 308 VAL A C 1
ATOM 2451 O O . VAL A 1 308 ? 17.897 -21.296 -14.488 1.00 92.69 308 VAL A O 1
ATOM 2454 N N . MET A 1 309 ? 18.283 -20.954 -12.313 1.00 91.00 309 MET A N 1
ATOM 2455 C CA . MET A 1 309 ? 19.691 -21.355 -12.349 1.00 91.00 309 MET A CA 1
ATOM 2456 C C . MET A 1 309 ? 19.840 -22.813 -12.803 1.00 91.00 309 MET A C 1
ATOM 2458 O O . MET A 1 309 ? 20.601 -23.101 -13.725 1.00 91.00 309 MET A O 1
ATOM 2462 N N . ALA A 1 310 ? 19.063 -23.729 -12.215 1.00 92.00 310 ALA A N 1
ATOM 2463 C CA . ALA A 1 310 ? 19.075 -25.140 -12.591 1.00 92.00 310 ALA A CA 1
ATOM 2464 C C . ALA A 1 310 ? 18.630 -25.358 -14.047 1.00 92.00 310 ALA A C 1
ATOM 2466 O O . ALA A 1 310 ? 19.223 -26.169 -14.754 1.00 92.00 310 ALA A O 1
ATOM 2467 N N . ALA A 1 311 ? 17.623 -24.611 -14.514 1.00 93.00 311 ALA A N 1
ATOM 2468 C CA . ALA A 1 311 ? 17.129 -24.694 -15.888 1.00 93.00 311 ALA A CA 1
ATOM 2469 C C . ALA A 1 311 ? 18.112 -24.125 -16.926 1.00 93.00 311 ALA A C 1
ATOM 2471 O O . ALA A 1 311 ? 18.200 -24.641 -18.038 1.00 93.00 311 ALA A O 1
ATOM 2472 N N . THR A 1 312 ? 18.849 -23.065 -16.582 1.00 89.75 312 THR A N 1
ATOM 2473 C CA . THR A 1 312 ? 19.815 -22.422 -17.490 1.00 89.75 312 THR A CA 1
ATOM 2474 C C . THR A 1 312 ? 21.198 -23.068 -17.460 1.00 89.75 312 THR A C 1
ATOM 2476 O O . THR A 1 312 ? 21.984 -22.850 -18.380 1.00 89.75 312 THR A O 1
ATOM 2479 N N . GLY A 1 313 ? 21.515 -23.844 -16.418 1.00 87.25 313 GLY A N 1
ATOM 2480 C CA . GLY A 1 313 ? 22.830 -24.460 -16.229 1.00 87.25 313 GLY A CA 1
ATOM 2481 C C . GLY A 1 313 ? 23.955 -23.451 -15.974 1.00 87.25 313 GLY A C 1
ATOM 2482 O O . GLY A 1 313 ? 25.129 -23.813 -16.044 1.00 87.25 313 GLY A O 1
ATOM 2483 N N . LYS A 1 314 ? 23.620 -22.184 -15.702 1.00 84.75 314 LYS A N 1
ATOM 2484 C CA . LYS A 1 314 ? 24.591 -21.124 -15.421 1.00 84.75 314 LYS A CA 1
ATOM 2485 C C . LYS A 1 314 ? 24.924 -21.105 -13.934 1.00 84.75 314 LYS A C 1
ATOM 2487 O O . LYS A 1 314 ? 24.031 -21.137 -13.094 1.00 84.75 314 LYS A O 1
ATOM 2492 N N . SER A 1 315 ? 26.214 -21.030 -13.619 1.00 83.94 315 SER A N 1
ATOM 2493 C CA . SER A 1 315 ? 26.705 -20.946 -12.243 1.00 83.94 315 SER A CA 1
ATOM 2494 C C . SER A 1 315 ? 27.082 -19.500 -11.907 1.00 83.94 315 SER A C 1
ATOM 2496 O O . SER A 1 315 ? 28.012 -18.981 -12.525 1.00 83.94 315 SER A O 1
ATOM 2498 N N . PRO A 1 316 ? 26.422 -18.856 -10.928 1.00 82.38 316 PRO A N 1
ATOM 2499 C CA . PRO A 1 316 ? 26.734 -17.485 -10.525 1.00 82.38 316 PRO A CA 1
ATOM 2500 C C . PRO A 1 316 ? 27.911 -17.403 -9.537 1.00 82.38 316 PRO A C 1
ATOM 2502 O O . PRO A 1 316 ? 28.369 -16.318 -9.204 1.00 82.38 316 PRO A O 1
ATOM 2505 N N . PHE A 1 317 ? 28.441 -18.539 -9.063 1.00 80.31 317 PHE A N 1
ATOM 2506 C CA . PHE A 1 317 ? 29.471 -18.581 -8.012 1.00 80.31 317 PHE A CA 1
ATOM 2507 C C . PHE A 1 317 ? 30.831 -17.995 -8.422 1.00 80.31 317 PHE A C 1
ATOM 2509 O O . PHE A 1 317 ? 31.678 -17.774 -7.560 1.00 80.31 317 PHE A O 1
ATOM 2516 N N . MET A 1 318 ? 31.047 -17.756 -9.717 1.00 80.88 318 MET A N 1
ATOM 2517 C CA . MET A 1 318 ? 32.248 -17.082 -10.218 1.00 80.88 318 MET A CA 1
ATOM 2518 C C . MET A 1 318 ? 32.096 -15.555 -10.255 1.00 80.88 318 MET A C 1
ATOM 2520 O O . MET A 1 318 ? 33.098 -14.854 -10.383 1.00 80.88 318 MET A O 1
ATOM 2524 N N . GLU A 1 319 ? 30.871 -15.040 -10.122 1.00 83.00 319 GLU A N 1
ATOM 2525 C CA . GLU A 1 319 ? 30.579 -13.611 -10.163 1.00 83.00 319 GLU A CA 1
ATOM 2526 C C . GLU A 1 319 ? 30.724 -12.994 -8.771 1.00 83.00 319 GLU A C 1
ATOM 2528 O O . GLU A 1 319 ? 30.007 -13.331 -7.826 1.00 83.00 319 GLU A O 1
ATOM 2533 N N . ARG A 1 320 ? 31.651 -12.042 -8.631 1.00 85.69 320 ARG A N 1
ATOM 2534 C CA . ARG A 1 320 ? 31.903 -11.357 -7.354 1.00 85.69 320 ARG A CA 1
ATOM 2535 C C . ARG A 1 320 ? 30.663 -10.622 -6.843 1.00 85.69 320 ARG A C 1
ATOM 2537 O O . ARG A 1 320 ? 30.376 -10.680 -5.650 1.00 85.69 320 ARG A O 1
ATOM 2544 N N . GLU A 1 321 ? 29.952 -9.937 -7.734 1.00 82.25 321 GLU A N 1
ATOM 2545 C CA . GLU A 1 321 ? 28.760 -9.156 -7.382 1.00 82.25 321 GLU A CA 1
ATOM 2546 C C . GLU A 1 321 ? 27.642 -10.052 -6.839 1.00 82.25 321 GLU A C 1
ATOM 2548 O O . GLU A 1 321 ? 26.975 -9.695 -5.868 1.00 82.25 321 GLU A O 1
ATOM 2553 N N . PHE A 1 322 ? 27.508 -11.268 -7.381 1.00 85.88 322 PHE A N 1
ATOM 2554 C CA . PHE A 1 322 ? 26.585 -12.265 -6.847 1.00 85.88 322 PHE A CA 1
ATOM 2555 C C . PHE A 1 322 ? 26.943 -12.668 -5.418 1.00 85.88 322 PHE A C 1
ATOM 2557 O O . PHE A 1 322 ? 26.068 -12.666 -4.557 1.00 85.88 322 PHE A O 1
ATOM 2564 N N . LEU A 1 323 ? 28.214 -12.995 -5.152 1.00 87.50 323 LEU A N 1
ATOM 2565 C CA . LEU A 1 323 ? 28.652 -13.406 -3.813 1.00 87.50 323 LEU A CA 1
ATOM 2566 C C . LEU A 1 323 ? 28.382 -12.306 -2.777 1.00 87.50 323 LEU A C 1
ATOM 2568 O O . LEU A 1 323 ? 27.860 -12.590 -1.703 1.00 87.50 323 LEU A O 1
ATOM 2572 N N . ILE A 1 324 ? 28.648 -11.044 -3.131 1.00 86.88 324 ILE A N 1
ATOM 2573 C CA . ILE A 1 324 ? 28.365 -9.888 -2.267 1.00 86.88 324 ILE A CA 1
ATOM 2574 C C . ILE A 1 324 ? 26.857 -9.741 -2.018 1.00 86.88 324 ILE A C 1
ATOM 2576 O O . ILE A 1 324 ? 26.433 -9.597 -0.869 1.00 86.88 324 ILE A O 1
ATOM 2580 N N . ALA A 1 325 ? 26.038 -9.784 -3.073 1.00 83.62 325 ALA A N 1
ATOM 2581 C CA . ALA A 1 325 ? 24.586 -9.672 -2.950 1.00 83.62 325 ALA A CA 1
ATOM 2582 C C . ALA A 1 325 ? 23.999 -10.819 -2.110 1.00 83.62 325 ALA A C 1
ATOM 2584 O O . ALA A 1 325 ? 23.116 -10.600 -1.277 1.00 83.62 325 ALA A O 1
ATOM 2585 N N . PHE A 1 326 ? 24.512 -12.035 -2.298 1.00 85.31 326 PHE A N 1
ATOM 2586 C CA . PHE A 1 326 ? 24.092 -13.228 -1.576 1.00 85.31 326 PHE A CA 1
ATOM 2587 C C . PHE A 1 326 ? 24.457 -13.160 -0.087 1.00 85.31 326 PHE A C 1
ATOM 2589 O O . PHE A 1 326 ? 23.591 -13.407 0.753 1.00 85.31 326 PHE A O 1
ATOM 2596 N N . ASP A 1 327 ? 25.680 -12.745 0.257 1.00 89.31 327 ASP A N 1
ATOM 2597 C CA . ASP A 1 327 ? 26.106 -12.547 1.649 1.00 89.31 327 ASP A CA 1
ATOM 2598 C C . ASP A 1 327 ? 25.266 -11.469 2.349 1.00 89.31 327 ASP A C 1
ATOM 2600 O O . ASP A 1 327 ? 24.801 -11.666 3.477 1.00 89.31 327 ASP A O 1
ATOM 2604 N N . PHE A 1 328 ? 25.004 -10.345 1.670 1.00 88.00 328 PHE A N 1
ATOM 2605 C CA . PHE A 1 328 ? 24.137 -9.288 2.195 1.00 88.00 328 PHE A CA 1
ATOM 2606 C C . PHE A 1 328 ? 22.714 -9.796 2.453 1.00 88.00 328 PHE A C 1
ATOM 2608 O O . PHE A 1 328 ? 22.133 -9.526 3.508 1.00 88.00 328 PHE A O 1
ATOM 2615 N N . MET A 1 329 ? 22.154 -10.576 1.524 1.00 84.94 329 MET A N 1
ATOM 2616 C CA . MET A 1 329 ? 20.847 -11.197 1.720 1.00 84.94 329 MET A CA 1
ATOM 2617 C C . MET A 1 329 ? 20.859 -12.164 2.902 1.00 84.94 329 MET A C 1
ATOM 2619 O O . MET A 1 329 ? 19.933 -12.114 3.708 1.00 84.94 329 MET A O 1
ATOM 2623 N N . LEU A 1 330 ? 21.863 -13.036 3.029 1.00 87.00 330 LEU A N 1
ATOM 2624 C CA . LEU A 1 330 ? 21.949 -13.960 4.161 1.00 87.00 330 LEU A CA 1
ATOM 2625 C C . LEU A 1 330 ? 21.995 -13.204 5.490 1.00 87.00 330 LEU A C 1
ATOM 2627 O O . LEU A 1 330 ? 21.271 -13.569 6.414 1.00 87.00 330 LEU A O 1
ATOM 2631 N N . ALA A 1 331 ? 22.770 -12.120 5.572 1.00 89.38 331 ALA A N 1
ATOM 2632 C CA . ALA A 1 331 ? 22.815 -11.259 6.750 1.00 89.38 331 ALA A CA 1
ATOM 2633 C C . ALA A 1 331 ? 21.451 -10.613 7.048 1.00 89.38 331 ALA A C 1
ATOM 2635 O O . ALA A 1 331 ? 21.003 -10.601 8.196 1.00 89.38 331 ALA A O 1
ATOM 2636 N N . MET A 1 332 ? 20.755 -10.124 6.020 1.00 85.19 332 MET A N 1
ATOM 2637 C CA . MET A 1 332 ? 19.423 -9.537 6.159 1.00 85.19 332 MET A CA 1
ATOM 2638 C C . MET A 1 332 ? 18.379 -10.571 6.597 1.00 85.19 332 MET A C 1
ATOM 2640 O O . MET A 1 332 ? 17.642 -10.310 7.543 1.00 85.19 332 MET A O 1
ATOM 2644 N N . ILE A 1 333 ? 18.315 -11.740 5.950 1.00 84.06 333 ILE A N 1
ATOM 2645 C CA . ILE A 1 333 ? 17.397 -12.830 6.312 1.00 84.06 333 ILE A CA 1
ATOM 2646 C C . ILE A 1 333 ? 17.701 -13.317 7.728 1.00 84.06 333 ILE A C 1
ATOM 2648 O O . ILE A 1 333 ? 16.772 -13.512 8.507 1.00 84.06 333 ILE A O 1
ATOM 2652 N N . LEU A 1 334 ? 18.977 -13.463 8.094 1.00 87.25 334 LEU A N 1
ATOM 2653 C CA . LEU A 1 334 ? 19.375 -13.803 9.456 1.00 87.25 334 LEU A CA 1
ATOM 2654 C C . LEU A 1 334 ? 18.865 -12.754 10.448 1.00 87.25 334 LEU A C 1
ATOM 2656 O O . LEU A 1 334 ? 18.224 -13.119 11.427 1.00 87.25 334 LEU A O 1
ATOM 2660 N N . GLY A 1 335 ? 19.080 -11.464 10.178 1.00 85.62 335 GLY A N 1
ATOM 2661 C CA . GLY A 1 335 ? 18.549 -10.377 11.002 1.00 85.62 335 GLY A CA 1
ATOM 2662 C C . GLY A 1 335 ? 17.024 -10.434 11.127 1.00 85.62 335 GLY A C 1
ATOM 2663 O O . GLY A 1 335 ? 16.487 -10.315 12.226 1.00 85.62 335 GLY A O 1
ATOM 2664 N N . LEU A 1 336 ? 16.330 -10.703 10.021 1.00 81.56 336 LEU A N 1
ATOM 2665 C CA . LEU A 1 336 ? 14.878 -10.842 9.952 1.00 81.56 336 LEU A CA 1
ATOM 2666 C C . LEU A 1 336 ? 14.376 -12.012 10.815 1.00 81.56 336 LEU A C 1
ATOM 2668 O O . LEU A 1 336 ? 13.433 -11.855 11.589 1.00 81.56 336 LEU A O 1
ATOM 2672 N N . VAL A 1 337 ? 15.028 -13.173 10.716 1.00 82.00 337 VAL A N 1
ATOM 2673 C CA . VAL A 1 337 ? 14.704 -14.389 11.476 1.00 82.00 337 VAL A CA 1
ATOM 2674 C C . VAL A 1 337 ? 15.009 -14.205 12.959 1.00 82.00 337 VAL A C 1
ATOM 2676 O O . VAL A 1 337 ? 14.143 -14.488 13.785 1.00 82.00 337 VAL A O 1
ATOM 2679 N N . LEU A 1 338 ? 16.190 -13.686 13.307 1.00 82.25 338 LEU A N 1
ATOM 2680 C CA . LEU A 1 338 ? 16.562 -13.382 14.691 1.00 82.25 338 LEU A CA 1
ATOM 2681 C C . LEU A 1 338 ? 15.563 -12.418 15.327 1.00 82.25 338 LEU A C 1
ATOM 2683 O O . LEU A 1 338 ? 15.174 -12.607 16.475 1.00 82.25 338 LEU A O 1
ATOM 2687 N N . TYR A 1 339 ? 15.094 -11.428 14.570 1.00 75.56 339 TYR A N 1
ATOM 2688 C CA . TYR A 1 339 ? 14.096 -10.491 15.061 1.00 75.56 339 TYR A CA 1
ATOM 2689 C C . TYR A 1 339 ? 12.722 -11.146 15.260 1.00 75.56 339 TYR A C 1
ATOM 2691 O O . TYR A 1 339 ? 12.060 -10.898 16.265 1.00 75.56 339 TYR A O 1
ATOM 2699 N N . VAL A 1 340 ? 12.285 -12.010 14.336 1.00 72.75 340 VAL A N 1
ATOM 2700 C CA . VAL A 1 340 ? 11.033 -12.777 14.496 1.00 72.75 340 VAL A CA 1
ATOM 2701 C C . VAL A 1 340 ? 11.080 -13.670 15.724 1.00 72.75 340 VAL A C 1
ATOM 2703 O O . VAL A 1 340 ? 10.068 -13.788 16.408 1.00 72.75 340 VAL A O 1
ATOM 2706 N N . ILE A 1 341 ? 12.226 -14.303 15.982 1.00 77.50 341 ILE A N 1
ATOM 2707 C CA . ILE A 1 341 ? 12.434 -15.155 17.155 1.00 77.50 341 ILE A CA 1
ATOM 2708 C C . ILE A 1 341 ? 12.439 -14.300 18.425 1.00 77.50 341 ILE A C 1
ATOM 2710 O O . ILE A 1 341 ? 11.674 -14.585 19.335 1.00 77.50 341 ILE A O 1
ATOM 2714 N N . SER A 1 342 ? 13.205 -13.206 18.448 1.00 72.06 342 SER A N 1
ATOM 2715 C CA . SER A 1 342 ? 13.260 -12.271 19.582 1.00 72.06 342 SER A CA 1
ATOM 2716 C C . SER A 1 342 ? 11.873 -11.751 19.975 1.00 72.06 342 SER A C 1
ATOM 2718 O O . SER A 1 342 ? 11.502 -11.760 21.141 1.00 72.06 342 SER A O 1
ATOM 2720 N N . ALA A 1 343 ? 11.048 -11.398 18.988 1.00 64.94 343 ALA A N 1
ATOM 2721 C CA . ALA A 1 343 ? 9.685 -10.925 19.220 1.00 64.94 343 ALA A CA 1
ATOM 2722 C C . ALA A 1 343 ? 8.661 -12.032 19.537 1.00 64.94 343 ALA A C 1
ATOM 2724 O O . ALA A 1 343 ? 7.473 -11.742 19.669 1.00 64.94 343 ALA A O 1
ATOM 2725 N N . ARG A 1 344 ? 9.080 -13.301 19.564 1.00 60.44 344 ARG A N 1
ATOM 2726 C CA . ARG A 1 344 ? 8.247 -14.449 19.947 1.00 60.44 344 ARG A CA 1
ATOM 2727 C C . ARG A 1 344 ? 8.455 -14.846 21.414 1.00 60.44 344 ARG A C 1
ATOM 2729 O O . ARG A 1 344 ? 7.574 -15.507 21.957 1.00 60.44 344 ARG A O 1
ATOM 2736 N N . ASP A 1 345 ? 9.574 -14.428 22.011 1.00 47.09 345 ASP A N 1
ATOM 2737 C CA . ASP A 1 345 ? 9.997 -14.762 23.380 1.00 47.09 345 ASP A CA 1
ATOM 2738 C C . ASP A 1 345 ? 9.854 -13.588 24.380 1.00 47.09 345 ASP A C 1
ATOM 2740 O O . ASP A 1 345 ? 10.263 -13.713 25.534 1.00 47.09 345 ASP A O 1
ATOM 2744 N N . ILE A 1 346 ? 9.248 -12.472 23.952 1.00 43.69 346 ILE A N 1
ATOM 2745 C CA . ILE A 1 346 ? 8.739 -11.371 24.796 1.00 43.69 346 ILE A CA 1
ATOM 2746 C C . ILE A 1 346 ? 7.230 -11.440 24.783 1.00 43.69 346 ILE A C 1
ATOM 2748 O O . ILE A 1 346 ? 6.659 -11.190 25.864 1.00 43.69 346 ILE A O 1
#

pLDDT: mean 83.09, std 14.77, range [34.78, 97.88]

Radius of gyration: 30.46 Å; chains: 1; bounding box: 58×49×102 Å